Protein AF-A0A0X8CLU4-F1 (afdb_monomer_lite)

Sequence (188 aa):
MESHPMTADPYVLLKMSEEPDCHFVASWLLKAAEAQASWSEVLDKPDSARGLELLYADGIPDVAAAALELLGELEHHRHVVALDLYPDDGGLFCRELALLVQLGFFVRDGEGYQIAIPDQVSPEFVLAAAVELSSAVSDLEYGVDVLEPELKLATLSLREAMALRATLLAPRRTGVVVRLVPRLKDQS

Structure (mmCIF, N/CA/C/O backbone):
data_AF-A0A0X8CLU4-F1
#
_entry.id   AF-A0A0X8CLU4-F1
#
loop_
_atom_site.group_PDB
_atom_site.id
_atom_site.type_symbol
_atom_site.label_atom_id
_atom_site.label_alt_id
_atom_site.label_comp_id
_atom_site.label_asym_id
_atom_site.label_entity_id
_atom_site.label_seq_id
_atom_site.pdbx_PDB_ins_code
_atom_site.Cartn_x
_atom_site.Cartn_y
_atom_site.Cartn_z
_atom_site.occupancy
_atom_site.B_iso_or_equiv
_atom_site.auth_seq_id
_atom_site.auth_comp_id
_atom_site.auth_asym_id
_atom_site.auth_atom_id
_atom_site.pdbx_PDB_model_num
ATOM 1 N N . MET A 1 1 ? -8.709 -32.174 -16.907 1.00 35.41 1 MET A N 1
ATOM 2 C CA . MET A 1 1 ? -9.030 -30.836 -16.375 1.00 35.41 1 MET A CA 1
ATOM 3 C C . MET A 1 1 ? -9.018 -30.988 -14.868 1.00 35.41 1 MET A C 1
ATOM 5 O O . MET A 1 1 ? -10.049 -31.222 -14.254 1.00 35.41 1 MET A O 1
ATOM 9 N N . GLU A 1 2 ? -7.813 -31.070 -14.314 1.00 30.75 2 GLU A N 1
ATOM 10 C CA . GLU A 1 2 ? -7.625 -31.175 -12.873 1.00 30.75 2 GLU A CA 1
ATOM 11 C C . GLU A 1 2 ? -7.746 -29.759 -12.329 1.00 30.75 2 GLU A C 1
ATOM 13 O O . GLU A 1 2 ? -7.006 -28.860 -12.725 1.00 30.75 2 GLU A O 1
ATOM 18 N N . SER A 1 3 ? -8.774 -29.549 -11.512 1.00 37.56 3 SER A N 1
ATOM 19 C CA . SER A 1 3 ? -8.948 -28.338 -10.730 1.00 37.56 3 SER A CA 1
ATOM 20 C C . SER A 1 3 ? -7.686 -28.137 -9.902 1.00 37.56 3 SER A C 1
ATOM 22 O O . SER A 1 3 ? -7.419 -28.936 -8.999 1.00 37.56 3 SER A O 1
ATOM 24 N N . HIS A 1 4 ? -6.927 -27.086 -10.213 1.00 35.16 4 HIS A N 1
ATOM 25 C CA . HIS A 1 4 ? -5.999 -26.515 -9.248 1.00 35.16 4 HIS A CA 1
ATOM 26 C C . HIS A 1 4 ? -6.763 -26.352 -7.926 1.00 35.16 4 HIS A C 1
ATOM 28 O O . HIS A 1 4 ? -7.930 -25.936 -7.959 1.00 35.16 4 HIS A O 1
ATOM 34 N N . PRO A 1 5 ? -6.187 -26.742 -6.777 1.00 40.06 5 PRO A N 1
ATOM 35 C CA . PRO A 1 5 ? -6.810 -26.426 -5.505 1.00 40.06 5 PRO A CA 1
ATOM 36 C C . PRO A 1 5 ? -7.035 -24.915 -5.497 1.00 40.06 5 PRO A C 1
ATOM 38 O O . PRO A 1 5 ? -6.091 -24.171 -5.734 1.00 40.06 5 PRO A O 1
ATOM 41 N N . MET A 1 6 ? -8.283 -24.479 -5.290 1.00 42.62 6 MET A N 1
ATOM 42 C CA . MET A 1 6 ? -8.576 -23.093 -4.929 1.00 42.62 6 MET A CA 1
ATOM 43 C C . MET A 1 6 ? -7.780 -22.819 -3.656 1.00 42.62 6 MET A C 1
ATOM 45 O O . MET A 1 6 ? -8.209 -23.169 -2.553 1.00 42.62 6 MET A O 1
ATOM 49 N N . THR A 1 7 ? -6.571 -22.295 -3.810 1.00 52.25 7 THR A N 1
ATOM 50 C CA . THR A 1 7 ? -5.887 -21.556 -2.766 1.00 52.25 7 THR A CA 1
ATOM 51 C C . THR A 1 7 ? -6.901 -20.516 -2.322 1.00 52.25 7 THR A C 1
ATOM 53 O O . THR A 1 7 ? -7.421 -19.783 -3.153 1.00 52.25 7 THR A O 1
ATOM 56 N N . ALA A 1 8 ? -7.306 -20.558 -1.053 1.00 65.56 8 ALA A N 1
ATOM 57 C CA . ALA A 1 8 ? -8.256 -19.585 -0.536 1.00 65.56 8 ALA A CA 1
ATOM 58 C C . ALA A 1 8 ? -7.702 -18.187 -0.831 1.00 65.56 8 ALA A C 1
ATOM 60 O O . ALA A 1 8 ? -6.548 -17.937 -0.477 1.00 65.56 8 ALA A O 1
ATOM 61 N N . ASP A 1 9 ? -8.500 -17.340 -1.483 1.00 79.62 9 ASP A N 1
ATOM 62 C CA . ASP A 1 9 ? -8.061 -16.016 -1.926 1.00 79.62 9 ASP A CA 1
ATOM 63 C C . ASP A 1 9 ? -7.404 -15.277 -0.747 1.00 79.62 9 ASP A C 1
ATOM 65 O O . ASP A 1 9 ? -7.941 -15.325 0.372 1.00 79.62 9 ASP A O 1
ATOM 69 N N . PRO A 1 10 ? -6.203 -14.702 -0.925 1.00 92.88 10 PRO A N 1
ATOM 70 C CA . PRO A 1 10 ? -5.461 -14.104 0.170 1.00 92.88 10 PRO A CA 1
ATOM 71 C C . PRO A 1 10 ? -6.062 -12.750 0.551 1.00 92.88 10 PRO A C 1
ATOM 73 O O . PRO A 1 10 ? -6.310 -11.895 -0.294 1.00 92.88 10 PRO A O 1
ATOM 76 N N . TYR A 1 11 ? -6.260 -12.541 1.852 1.00 96.12 11 TYR A N 1
ATOM 77 C CA . TYR A 1 11 ? -6.782 -11.298 2.415 1.00 96.12 11 TYR A CA 1
ATOM 78 C C . TYR A 1 11 ? -5.709 -10.566 3.210 1.00 96.12 11 TYR A C 1
ATOM 80 O O . TYR A 1 11 ? -4.847 -11.183 3.836 1.00 96.12 11 TYR A O 1
ATOM 88 N N . VAL A 1 12 ? -5.828 -9.245 3.290 1.00 97.00 12 VAL A N 1
ATOM 89 C CA . VAL A 1 12 ? -5.076 -8.415 4.238 1.00 97.00 12 VAL A CA 1
ATOM 90 C C . VAL A 1 12 ? -6.017 -7.749 5.229 1.00 97.00 12 VAL A C 1
ATOM 92 O O . VAL A 1 12 ? -7.147 -7.391 4.903 1.00 97.00 12 VAL A O 1
ATOM 95 N N . LEU A 1 13 ? -5.546 -7.553 6.457 1.00 97.75 13 LEU A N 1
ATOM 96 C CA . LEU A 1 13 ? -6.262 -6.790 7.473 1.00 97.75 13 LEU A CA 1
ATOM 97 C C . LEU A 1 13 ? -5.596 -5.425 7.642 1.00 97.75 13 LEU A C 1
ATOM 99 O O . LEU A 1 13 ? -4.467 -5.353 8.125 1.00 97.75 13 LEU A O 1
ATOM 103 N N . LEU A 1 14 ? -6.303 -4.350 7.302 1.00 97.88 14 LEU A N 1
ATOM 104 C CA . LEU A 1 14 ? -5.841 -2.977 7.500 1.00 97.88 14 LEU A CA 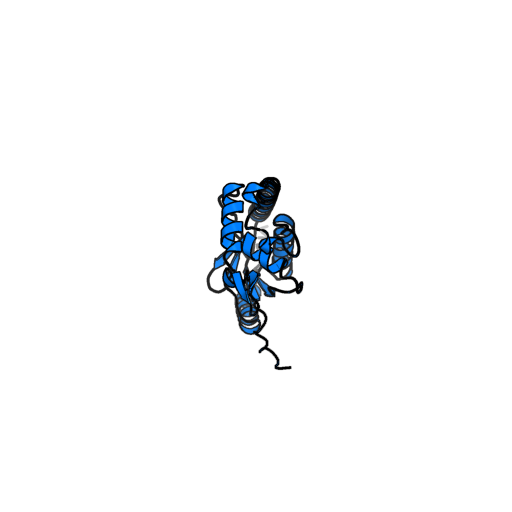1
ATOM 105 C C . LEU A 1 14 ? -6.592 -2.317 8.654 1.00 97.88 14 LEU A C 1
ATOM 107 O O . LEU A 1 14 ? -7.784 -2.558 8.881 1.00 97.88 14 LEU A O 1
ATOM 111 N N . LYS A 1 15 ? -5.887 -1.461 9.390 1.00 96.31 15 LYS A N 1
ATOM 112 C CA . LYS A 1 15 ? -6.396 -0.773 10.573 1.00 96.31 15 LYS A CA 1
ATOM 113 C C . LYS A 1 15 ? -5.987 0.693 10.559 1.00 96.31 15 LYS A C 1
ATOM 115 O O . LYS A 1 15 ? -4.885 1.058 10.157 1.00 96.31 15 LYS A O 1
ATOM 120 N N . MET A 1 16 ? -6.862 1.517 11.111 1.00 94.19 16 MET A N 1
ATOM 121 C CA . MET A 1 16 ? -6.613 2.910 11.444 1.00 94.19 16 MET A CA 1
ATOM 122 C C . MET A 1 16 ? -7.038 3.170 12.896 1.00 94.19 16 MET A C 1
ATOM 124 O O . MET A 1 16 ? -7.850 2.427 13.474 1.00 94.19 16 MET A O 1
ATOM 128 N N . SER A 1 17 ? -6.449 4.211 13.496 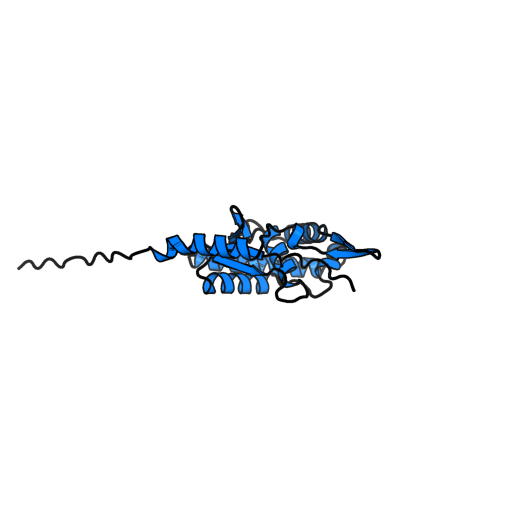1.00 85.81 17 SER A N 1
ATOM 129 C CA . SER A 1 17 ? -6.874 4.740 14.797 1.00 85.81 17 SER A CA 1
ATOM 130 C C . SER A 1 17 ? -8.391 4.960 14.821 1.00 85.81 17 SER A C 1
ATOM 132 O O . SER A 1 17 ? -9.006 5.228 13.794 1.00 85.81 17 SER A O 1
ATOM 134 N N . GLU A 1 18 ? -9.021 4.843 15.988 1.00 78.50 18 GLU A N 1
ATOM 135 C CA . GLU A 1 18 ? -10.466 5.088 16.130 1.00 78.50 18 GLU A CA 1
ATOM 136 C C . GLU A 1 18 ? -10.839 6.548 15.894 1.00 78.50 18 GLU A C 1
ATOM 138 O O . GLU A 1 18 ? -11.917 6.831 15.383 1.00 78.50 18 GLU A O 1
ATOM 143 N N . GLU A 1 19 ? -9.918 7.454 16.203 1.00 79.62 19 GLU A N 1
ATOM 144 C CA . GLU A 1 19 ? -10.089 8.893 16.050 1.00 79.62 19 GLU A CA 1
ATOM 145 C C . GLU A 1 19 ? -8.875 9.439 15.287 1.00 79.62 19 GLU A C 1
ATOM 147 O O . GLU A 1 19 ? -7.966 10.005 15.898 1.00 79.62 19 GLU A O 1
ATOM 152 N N . PRO A 1 20 ? -8.778 9.203 13.964 1.00 81.88 20 PRO A N 1
ATOM 153 C CA . PRO A 1 20 ? -7.767 9.874 13.167 1.00 81.88 20 PRO A CA 1
ATOM 154 C C . PRO A 1 20 ? -8.105 11.367 13.154 1.00 81.88 20 PRO A C 1
ATOM 156 O O . PRO A 1 20 ? -9.218 11.766 12.805 1.00 81.88 20 PRO A O 1
ATOM 159 N N . ASP A 1 21 ? -7.164 12.207 13.573 1.00 90.44 21 ASP A N 1
ATOM 160 C CA . ASP A 1 21 ? -7.360 13.645 13.459 1.00 90.44 21 ASP A CA 1
ATOM 161 C C . ASP A 1 21 ? -7.110 14.119 12.016 1.00 90.44 21 ASP A C 1
ATOM 163 O O . ASP A 1 21 ? -6.490 13.439 11.191 1.00 90.44 21 ASP A O 1
ATOM 167 N N . CYS A 1 22 ? -7.609 15.314 11.697 1.00 94.06 22 CYS A N 1
ATOM 168 C CA . CYS A 1 22 ? -7.473 15.872 10.357 1.00 94.06 22 CYS A CA 1
ATOM 169 C C . CYS A 1 22 ? -6.018 16.164 9.962 1.00 94.06 22 CYS A C 1
ATOM 171 O O . CYS A 1 22 ? -5.722 16.170 8.769 1.00 94.06 22 CYS A O 1
ATOM 173 N N . HIS A 1 23 ? -5.114 16.390 10.923 1.00 95.88 23 HIS A N 1
ATOM 174 C CA . HIS A 1 23 ? -3.699 16.602 10.627 1.00 95.88 23 HIS A CA 1
ATOM 175 C C . HIS A 1 23 ? -3.074 15.298 10.147 1.00 95.88 23 HIS A C 1
ATOM 177 O O . HIS A 1 23 ? -2.389 15.306 9.130 1.00 95.88 23 HIS A O 1
ATOM 183 N N . PHE A 1 24 ? -3.367 14.179 10.812 1.00 95.44 24 PHE A N 1
ATOM 184 C CA . PHE A 1 24 ? -2.896 12.864 10.399 1.00 95.44 24 PHE A CA 1
ATOM 185 C C . PHE A 1 24 ? -3.357 12.531 8.978 1.00 95.44 24 PHE A C 1
ATOM 187 O O . PHE A 1 24 ? -2.524 12.239 8.123 1.00 95.44 24 PHE A O 1
ATOM 194 N N . VAL A 1 25 ? -4.664 12.631 8.703 1.00 95.81 25 VAL A N 1
ATOM 195 C CA . VAL A 1 25 ? -5.224 12.300 7.380 1.00 95.81 25 VAL A CA 1
ATOM 196 C C . VAL A 1 25 ? -4.646 13.209 6.293 1.00 95.81 25 VAL A C 1
ATOM 198 O O . VAL A 1 25 ? -4.225 12.724 5.244 1.00 95.81 25 VAL A O 1
ATOM 201 N N . ALA A 1 26 ? -4.560 14.518 6.549 1.00 97.06 26 ALA A N 1
ATOM 202 C CA . ALA A 1 26 ? -3.986 15.460 5.593 1.00 97.06 26 ALA A CA 1
ATOM 203 C C . ALA A 1 26 ? -2.499 15.183 5.328 1.00 97.06 26 ALA A C 1
ATOM 205 O O . ALA A 1 26 ? -2.075 15.194 4.175 1.00 97.06 26 ALA A O 1
ATOM 206 N N . SER A 1 27 ? -1.704 14.909 6.367 1.00 97.19 27 SER A N 1
ATOM 207 C CA . SER A 1 27 ? -0.286 14.566 6.218 1.00 97.19 27 SER A CA 1
ATOM 208 C C . SER A 1 27 ? -0.084 13.245 5.483 1.00 97.19 27 SER A C 1
ATOM 210 O O . SER A 1 27 ? 0.822 13.140 4.659 1.00 97.19 27 SER A O 1
ATOM 212 N N . TRP A 1 28 ? -0.935 12.255 5.743 1.00 97.62 28 TRP A N 1
ATOM 213 C CA . TRP A 1 28 ? -0.887 10.963 5.071 1.00 97.62 28 TRP A CA 1
ATOM 214 C C . TRP A 1 28 ? -1.199 11.088 3.573 1.00 97.62 28 TRP A C 1
ATOM 216 O O . TRP A 1 28 ? -0.418 10.627 2.742 1.00 97.62 28 TRP A O 1
ATOM 226 N N . LEU A 1 29 ? -2.272 11.802 3.214 1.00 97.88 29 LEU A N 1
ATOM 227 C CA . LEU A 1 29 ? -2.625 12.069 1.813 1.00 97.88 29 LEU A CA 1
ATOM 228 C C . LEU A 1 29 ? -1.578 12.934 1.100 1.00 97.88 29 LEU A C 1
ATOM 230 O O . LEU A 1 29 ? -1.281 12.700 -0.070 1.00 97.88 29 LEU A O 1
ATOM 234 N N . LEU A 1 30 ? -0.980 13.905 1.798 1.00 98.19 30 LEU A N 1
ATOM 235 C CA . LEU A 1 30 ? 0.128 14.689 1.252 1.00 98.19 30 LEU A CA 1
ATOM 236 C C . LEU A 1 30 ? 1.320 13.786 0.913 1.00 98.19 30 LEU A C 1
ATOM 238 O O . LEU A 1 30 ? 1.871 13.893 -0.180 1.00 98.19 30 LEU A O 1
ATOM 242 N N . LYS A 1 31 ? 1.674 12.850 1.804 1.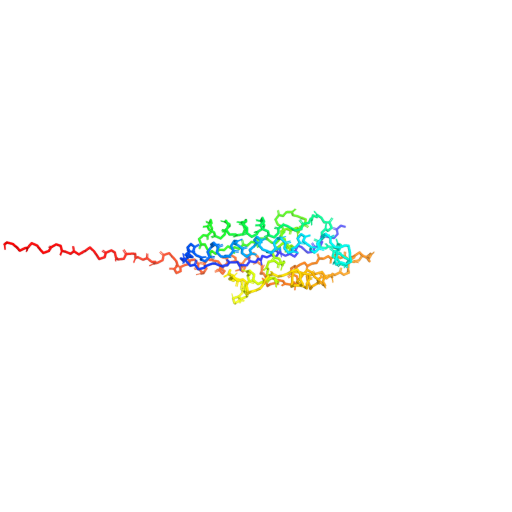00 98.31 31 LYS A N 1
ATOM 243 C CA . LYS A 1 31 ? 2.727 11.865 1.534 1.00 98.31 31 LYS A CA 1
ATOM 244 C C . LYS A 1 31 ? 2.385 10.963 0.353 1.00 98.31 31 LYS A C 1
ATOM 246 O O . LYS A 1 31 ? 3.272 10.682 -0.445 1.00 98.31 31 LYS A O 1
ATOM 251 N N . ALA A 1 32 ? 1.128 10.549 0.199 1.00 98.44 32 ALA A N 1
ATOM 252 C CA . ALA A 1 32 ? 0.701 9.744 -0.946 1.00 98.44 32 ALA A CA 1
ATOM 253 C C . ALA A 1 32 ? 0.851 10.513 -2.270 1.00 98.44 32 ALA A C 1
ATOM 255 O O . ALA A 1 32 ? 1.335 9.965 -3.258 1.00 98.44 32 ALA A O 1
ATOM 256 N N . ALA A 1 33 ? 0.531 11.810 -2.281 1.00 98.38 33 ALA A N 1
ATOM 257 C CA . ALA A 1 33 ? 0.763 12.667 -3.442 1.00 98.38 33 ALA A CA 1
ATOM 258 C C . ALA A 1 33 ? 2.265 12.847 -3.753 1.00 98.38 33 ALA A C 1
ATOM 260 O O . ALA A 1 33 ? 2.661 12.787 -4.917 1.00 98.38 33 ALA A O 1
ATOM 261 N N . GLU A 1 34 ? 3.113 13.019 -2.731 1.00 98.44 34 GLU A N 1
ATOM 262 C CA . GLU A 1 34 ? 4.580 13.047 -2.883 1.00 98.44 34 GLU A CA 1
ATOM 263 C C . GLU A 1 34 ? 5.122 11.718 -3.445 1.00 98.44 34 GLU A C 1
ATOM 265 O O . GLU A 1 34 ? 6.010 11.719 -4.304 1.00 98.44 34 GLU A O 1
ATOM 270 N N . ALA A 1 35 ? 4.554 10.588 -3.006 1.00 98.44 35 ALA A N 1
ATOM 271 C CA . ALA A 1 35 ? 4.868 9.256 -3.519 1.00 98.44 35 ALA A CA 1
ATOM 272 C C . ALA A 1 35 ? 4.527 9.118 -4.995 1.00 98.44 35 ALA A C 1
ATOM 274 O O . ALA A 1 35 ? 5.375 8.690 -5.772 1.00 98.44 35 ALA A O 1
ATOM 275 N N . GLN A 1 36 ? 3.326 9.541 -5.387 1.00 98.25 36 GLN A N 1
ATOM 276 C CA . GLN A 1 36 ? 2.902 9.508 -6.780 1.00 98.25 36 GLN A CA 1
ATOM 277 C C . GLN A 1 36 ? 3.792 10.385 -7.664 1.00 98.25 36 GLN A C 1
ATOM 279 O O . GLN A 1 36 ? 4.176 9.962 -8.749 1.00 98.25 36 GLN A O 1
ATOM 284 N N . ALA A 1 37 ? 4.167 11.583 -7.207 1.00 98.25 37 ALA A N 1
ATOM 285 C CA . ALA A 1 37 ? 5.079 12.446 -7.955 1.00 98.25 37 ALA A CA 1
ATOM 286 C C . ALA A 1 37 ? 6.462 11.794 -8.140 1.00 98.25 37 ALA A C 1
ATOM 288 O O . ALA A 1 37 ? 7.006 11.798 -9.244 1.00 98.25 37 ALA A O 1
ATOM 289 N N . SER A 1 38 ? 6.998 11.189 -7.076 1.00 97.75 38 SER A N 1
ATOM 290 C CA . SER A 1 38 ? 8.269 10.456 -7.119 1.00 97.75 38 SER A CA 1
ATOM 291 C C . SER A 1 38 ? 8.189 9.226 -8.030 1.00 97.75 38 SER A C 1
ATOM 293 O O . SER A 1 38 ? 9.128 8.946 -8.770 1.00 97.75 38 SER A O 1
ATOM 295 N N . TRP A 1 39 ? 7.062 8.510 -8.009 1.00 96.62 39 TRP A N 1
ATOM 296 C CA . TRP A 1 39 ? 6.798 7.366 -8.878 1.00 96.62 39 TRP A CA 1
ATOM 297 C C . TRP A 1 39 ? 6.748 7.768 -10.352 1.00 96.62 39 TRP A C 1
ATOM 299 O O . TRP A 1 39 ? 7.440 7.166 -11.171 1.00 96.62 39 TRP A O 1
ATOM 309 N N . SER A 1 40 ? 6.032 8.843 -10.686 1.00 96.19 40 SER A N 1
ATOM 310 C CA . SER A 1 40 ? 6.025 9.395 -12.044 1.00 96.19 40 SER A CA 1
ATOM 311 C C . SER A 1 40 ? 7.434 9.781 -12.515 1.00 96.19 40 SER A C 1
ATOM 313 O O . SER A 1 40 ? 7.808 9.460 -13.639 1.00 96.19 40 SER A O 1
ATOM 315 N N . GLU A 1 41 ? 8.260 10.389 -11.653 1.00 95.81 41 GLU A N 1
ATOM 316 C CA . GLU A 1 41 ? 9.652 10.718 -12.000 1.00 95.81 41 GLU A CA 1
ATOM 317 C C . GLU A 1 41 ? 10.510 9.468 -12.272 1.00 95.81 41 GLU A C 1
ATOM 319 O O . GLU A 1 41 ? 11.392 9.492 -13.137 1.00 95.81 41 GLU A O 1
ATOM 324 N N . VAL A 1 42 ? 10.280 8.375 -11.537 1.00 94.00 42 VAL A N 1
ATOM 325 C CA . VAL A 1 42 ? 10.951 7.088 -11.782 1.00 94.00 42 VAL A CA 1
ATOM 326 C C . VAL A 1 42 ? 10.560 6.531 -13.150 1.00 94.00 42 VAL A C 1
ATOM 328 O O . VAL A 1 42 ? 11.439 6.098 -13.895 1.00 94.00 42 VAL A O 1
ATOM 331 N N . LEU A 1 43 ? 9.273 6.583 -13.500 1.00 92.00 43 LEU A N 1
ATOM 332 C CA . LEU A 1 43 ? 8.755 6.083 -14.776 1.00 92.00 43 LEU A CA 1
ATOM 333 C C . LEU A 1 43 ? 9.211 6.916 -15.983 1.00 92.00 43 LEU A C 1
ATOM 335 O O . LEU A 1 43 ? 9.449 6.359 -17.054 1.00 92.00 43 LEU A O 1
ATOM 339 N N . ASP A 1 44 ? 9.406 8.224 -15.808 1.00 92.94 44 ASP A N 1
ATOM 340 C CA . ASP A 1 44 ? 9.912 9.120 -16.857 1.00 92.94 44 ASP A CA 1
ATOM 341 C C . ASP A 1 44 ? 11.391 8.858 -17.220 1.00 92.94 44 ASP A C 1
ATOM 343 O O . ASP A 1 44 ? 11.888 9.371 -18.228 1.00 92.94 44 ASP A O 1
ATOM 347 N N . LYS A 1 45 ? 12.116 8.063 -16.419 1.00 90.69 45 LYS A N 1
ATOM 348 C CA . LYS A 1 45 ? 13.533 7.719 -16.623 1.00 90.69 45 LYS A CA 1
ATOM 349 C C . LYS A 1 45 ? 13.665 6.285 -17.161 1.00 90.69 45 LYS A C 1
ATOM 351 O O . LYS A 1 45 ? 13.565 5.336 -16.383 1.00 90.69 45 LYS A O 1
ATOM 356 N N . PRO A 1 46 ? 13.998 6.090 -18.454 1.00 78.94 46 PRO A N 1
ATOM 357 C CA . PRO A 1 46 ? 14.052 4.759 -19.071 1.00 78.94 46 PRO A CA 1
ATOM 358 C C . PRO A 1 46 ? 14.999 3.771 -18.379 1.00 78.94 46 PRO A C 1
ATOM 360 O O . PRO A 1 46 ? 14.695 2.585 -18.293 1.00 78.94 46 PRO A O 1
ATOM 363 N N . ASP A 1 47 ? 16.136 4.251 -17.865 1.00 84.50 47 ASP A N 1
ATOM 364 C CA . ASP A 1 47 ? 17.109 3.399 -17.170 1.00 84.50 47 ASP A CA 1
ATOM 365 C C . ASP A 1 47 ? 16.604 2.928 -15.798 1.00 84.50 47 ASP A C 1
ATOM 367 O O . ASP A 1 47 ? 16.958 1.834 -15.364 1.00 84.50 47 ASP A O 1
ATOM 371 N N . SER A 1 48 ? 15.764 3.729 -15.133 1.00 78.06 48 SER A N 1
ATOM 372 C CA . SER A 1 48 ? 15.165 3.397 -13.835 1.00 78.06 48 SER A CA 1
ATOM 373 C C . SER A 1 48 ? 13.962 2.465 -13.971 1.00 78.06 48 SER A C 1
ATOM 375 O O . SER A 1 48 ? 13.727 1.643 -13.094 1.00 78.06 48 SER A O 1
ATOM 377 N N . ALA A 1 49 ? 13.207 2.578 -15.067 1.00 77.50 49 ALA A N 1
ATOM 378 C CA . ALA A 1 49 ? 12.043 1.734 -15.340 1.00 77.50 49 ALA A CA 1
ATOM 379 C C . ALA A 1 49 ? 12.409 0.307 -15.793 1.00 77.50 49 ALA A C 1
ATOM 381 O O . ALA A 1 49 ? 11.537 -0.561 -15.884 1.00 77.50 49 ALA A O 1
ATOM 382 N N . ARG A 1 50 ? 13.693 0.066 -16.085 1.00 78.50 50 ARG A N 1
ATOM 383 C CA . ARG A 1 50 ? 14.210 -1.237 -16.498 1.00 78.50 50 ARG A CA 1
ATOM 384 C C . ARG A 1 50 ? 14.175 -2.225 -15.334 1.00 78.50 50 ARG A C 1
ATOM 386 O O . ARG A 1 50 ? 14.737 -1.953 -14.277 1.00 78.50 50 ARG A O 1
ATOM 393 N N . GLY A 1 51 ? 13.591 -3.397 -15.551 1.00 79.94 51 GLY A N 1
ATOM 394 C CA . GLY A 1 51 ? 13.400 -4.412 -14.511 1.00 79.94 51 GLY A CA 1
ATOM 395 C C . GLY A 1 51 ? 12.108 -4.245 -13.705 1.00 79.94 51 GLY A C 1
ATOM 396 O O . GLY A 1 51 ? 11.866 -5.034 -12.797 1.00 79.94 51 GLY A O 1
ATOM 397 N N . LEU A 1 52 ? 11.289 -3.237 -14.020 1.00 89.25 52 LEU A N 1
ATOM 398 C CA . LEU A 1 52 ? 9.966 -3.026 -13.425 1.00 89.25 52 LEU A CA 1
ATOM 399 C C . LEU A 1 52 ? 8.832 -3.471 -14.366 1.00 89.25 52 LEU A C 1
ATOM 401 O O . LEU A 1 52 ? 7.666 -3.236 -14.068 1.00 89.25 52 LEU A O 1
ATOM 405 N N . GLU A 1 53 ? 9.147 -4.109 -15.497 1.00 88.06 53 GLU A N 1
ATOM 406 C CA . GLU A 1 53 ? 8.181 -4.447 -16.550 1.00 88.06 53 GLU A CA 1
ATOM 407 C C . GLU A 1 53 ? 7.029 -5.315 -16.029 1.00 88.06 53 GLU A C 1
ATOM 409 O O . GLU A 1 53 ? 5.877 -5.101 -16.400 1.00 88.06 53 GLU A O 1
ATOM 414 N N . LEU A 1 54 ? 7.326 -6.253 -15.125 1.00 86.12 54 LEU A N 1
ATOM 415 C CA . LEU A 1 54 ? 6.310 -7.098 -14.496 1.00 86.12 54 LEU A CA 1
ATOM 416 C C . LEU A 1 54 ? 5.391 -6.311 -13.553 1.00 86.12 54 LEU A C 1
ATOM 418 O O . LEU A 1 54 ? 4.219 -6.649 -13.415 1.00 86.12 54 LEU A O 1
ATOM 422 N N . LEU A 1 55 ? 5.893 -5.240 -12.929 1.00 88.50 55 LEU A N 1
ATOM 423 C CA . LEU A 1 55 ? 5.113 -4.426 -12.000 1.00 88.50 55 LEU A CA 1
ATOM 424 C C . LEU A 1 55 ? 4.003 -3.648 -12.714 1.00 88.50 55 LEU A C 1
ATOM 426 O O . LEU A 1 55 ? 2.936 -3.457 -12.135 1.00 88.50 55 LEU A O 1
ATOM 430 N N . TYR A 1 56 ? 4.219 -3.245 -13.970 1.00 86.50 56 TYR A N 1
ATOM 431 C CA . TYR A 1 56 ? 3.226 -2.515 -14.763 1.00 86.50 56 TYR A CA 1
ATOM 432 C C . TYR A 1 56 ? 2.664 -3.286 -15.967 1.00 86.50 56 TYR A C 1
ATOM 434 O O . TYR A 1 56 ? 2.052 -2.681 -16.848 1.00 86.50 56 TYR A O 1
ATOM 442 N N . ALA A 1 57 ? 2.831 -4.613 -16.007 1.00 84.00 57 ALA A N 1
ATOM 443 C CA . ALA A 1 57 ? 2.396 -5.455 -17.128 1.00 84.00 57 ALA A CA 1
ATOM 444 C C . ALA A 1 57 ? 0.894 -5.321 -17.456 1.00 84.00 57 ALA A C 1
ATOM 446 O O . ALA A 1 57 ? 0.518 -5.340 -18.628 1.00 84.00 57 ALA A O 1
ATOM 447 N N . ASP A 1 58 ? 0.063 -5.114 -16.431 1.00 81.06 58 ASP A N 1
ATOM 448 C CA . ASP A 1 58 ? -1.405 -5.054 -16.535 1.00 81.06 58 ASP A CA 1
ATOM 449 C C . ASP A 1 58 ? -1.967 -3.648 -16.260 1.00 81.06 58 ASP A C 1
ATOM 451 O O . ASP A 1 58 ? -3.177 -3.432 -16.255 1.00 81.06 58 ASP A O 1
ATOM 455 N N . GLY A 1 59 ? -1.083 -2.673 -16.042 1.00 88.38 59 GLY A N 1
ATOM 456 C CA . GLY A 1 59 ? -1.433 -1.315 -15.647 1.00 88.38 59 GLY A CA 1
ATOM 457 C C . GLY A 1 59 ? -0.338 -0.693 -14.793 1.00 88.38 59 GLY A C 1
ATOM 458 O O . GLY A 1 59 ? 0.314 -1.379 -14.014 1.00 88.38 59 GLY A O 1
ATOM 459 N N . ILE A 1 60 ? -0.121 0.611 -14.947 1.00 92.94 60 ILE A N 1
ATOM 460 C CA . ILE A 1 60 ? 0.826 1.349 -14.108 1.00 92.94 60 ILE A CA 1
ATOM 461 C C . ILE A 1 60 ? 0.155 1.596 -12.748 1.00 92.94 60 ILE A C 1
ATOM 463 O O . ILE A 1 60 ? -0.909 2.213 -12.748 1.00 92.94 60 ILE A O 1
ATOM 467 N N . PRO A 1 61 ? 0.766 1.182 -11.619 1.00 94.38 61 PRO A N 1
ATOM 468 C CA . PRO A 1 61 ? 0.250 1.484 -10.285 1.00 94.38 61 PRO A CA 1
ATOM 469 C C . PRO A 1 61 ? 0.018 2.987 -10.079 1.00 94.38 61 PRO A C 1
ATOM 471 O O . PRO A 1 61 ? 0.932 3.786 -10.321 1.00 94.38 61 PRO A O 1
ATOM 474 N N . ASP A 1 62 ? -1.165 3.363 -9.593 1.00 96.56 62 ASP A N 1
ATOM 475 C CA . ASP A 1 62 ? -1.486 4.723 -9.153 1.00 96.56 62 ASP A CA 1
ATOM 476 C C . ASP A 1 62 ? -1.491 4.771 -7.620 1.00 96.56 62 ASP A C 1
ATOM 478 O O . ASP A 1 62 ? -2.469 4.465 -6.937 1.00 96.56 62 ASP A O 1
ATOM 482 N N . VAL A 1 63 ? -0.347 5.166 -7.065 1.00 96.75 63 VAL A N 1
ATOM 483 C CA . VAL A 1 63 ? -0.090 5.196 -5.622 1.00 96.75 63 VAL A CA 1
ATOM 484 C C . VAL A 1 63 ? -1.042 6.156 -4.911 1.00 96.75 63 VAL A C 1
ATOM 486 O O . VAL A 1 63 ? -1.496 5.866 -3.804 1.00 96.75 63 VAL A O 1
ATOM 489 N N . ALA A 1 64 ? -1.356 7.301 -5.524 1.00 97.88 64 ALA A N 1
ATOM 490 C CA . ALA A 1 64 ? -2.244 8.288 -4.913 1.00 97.88 64 ALA A CA 1
ATOM 491 C C . ALA A 1 64 ? -3.710 7.841 -4.958 1.00 97.88 64 ALA A C 1
ATOM 493 O O . ALA A 1 64 ? -4.422 8.014 -3.964 1.00 97.88 64 ALA A O 1
ATOM 494 N N . ALA A 1 65 ? -4.159 7.266 -6.077 1.00 97.38 65 ALA A N 1
ATOM 495 C CA . ALA A 1 65 ? -5.515 6.744 -6.202 1.00 97.38 65 ALA A CA 1
ATOM 496 C C . ALA A 1 65 ? -5.746 5.571 -5.242 1.00 97.38 65 ALA A C 1
ATOM 498 O O . ALA A 1 65 ? -6.697 5.618 -4.459 1.00 97.38 65 ALA A O 1
ATOM 499 N N . ALA A 1 66 ? -4.834 4.596 -5.212 1.00 97.25 66 ALA A N 1
ATOM 500 C CA . ALA A 1 66 ? -4.914 3.456 -4.303 1.00 97.25 66 ALA A CA 1
ATOM 501 C C . ALA A 1 66 ? -4.896 3.892 -2.830 1.00 97.25 66 ALA A C 1
ATOM 503 O O . ALA A 1 66 ? -5.673 3.398 -2.013 1.00 97.25 66 ALA A O 1
ATOM 504 N N . ALA A 1 67 ? -4.055 4.869 -2.473 1.00 98.00 67 ALA A N 1
ATOM 505 C CA . ALA A 1 67 ? -4.044 5.434 -1.127 1.00 98.00 67 ALA A CA 1
ATOM 506 C C . ALA A 1 67 ? -5.407 6.047 -0.753 1.00 98.00 67 ALA A C 1
ATOM 508 O O . ALA A 1 67 ? -5.918 5.811 0.345 1.00 98.00 67 ALA A O 1
ATOM 509 N N . LEU A 1 68 ? -6.013 6.818 -1.660 1.00 97.88 68 LEU A N 1
ATOM 510 C CA . LEU A 1 68 ? -7.320 7.431 -1.431 1.00 97.88 68 LEU A CA 1
ATOM 511 C C . LEU A 1 68 ? -8.433 6.383 -1.289 1.00 97.88 68 LEU A C 1
ATOM 513 O O . LEU A 1 68 ? -9.274 6.508 -0.398 1.00 97.88 68 LEU A O 1
ATOM 517 N N . GLU A 1 69 ? -8.424 5.351 -2.132 1.00 97.25 69 GLU A N 1
ATOM 518 C CA . GLU A 1 69 ? -9.377 4.241 -2.077 1.00 97.25 69 GLU A CA 1
ATOM 519 C C . GLU A 1 69 ? -9.277 3.484 -0.747 1.00 97.25 69 GLU A C 1
ATOM 521 O O . GLU A 1 69 ? -10.272 3.347 -0.037 1.00 97.25 69 GLU A O 1
ATOM 526 N N . LEU A 1 70 ? -8.065 3.095 -0.340 1.00 97.75 70 LEU A N 1
ATOM 527 C CA . LEU A 1 70 ? -7.826 2.382 0.919 1.00 97.75 70 LEU A CA 1
ATOM 528 C C . LEU A 1 70 ? -8.224 3.205 2.151 1.00 97.75 70 LEU A C 1
ATOM 530 O O . LEU A 1 70 ? -8.732 2.652 3.132 1.00 97.75 70 LEU A O 1
ATOM 534 N N . LEU A 1 71 ? -8.015 4.525 2.117 1.00 96.88 71 LEU A N 1
ATOM 535 C CA . LEU A 1 71 ? -8.504 5.417 3.166 1.00 96.88 71 LEU A CA 1
ATOM 536 C C . LEU A 1 71 ? -10.039 5.420 3.212 1.00 96.88 71 LEU A C 1
ATOM 538 O O . LEU A 1 71 ? -10.609 5.275 4.293 1.00 96.88 71 LEU A O 1
ATOM 542 N N . GLY A 1 72 ? -10.700 5.533 2.058 1.00 96.06 72 GLY A N 1
ATOM 543 C CA . GLY A 1 72 ? -12.160 5.473 1.955 1.00 96.06 72 GLY A CA 1
ATOM 544 C C . GLY A 1 72 ? -12.734 4.156 2.485 1.00 96.06 72 GLY A C 1
ATOM 545 O O . GLY A 1 72 ? -13.697 4.167 3.255 1.00 96.06 72 GLY A O 1
ATOM 546 N N . GLU A 1 73 ? -12.097 3.031 2.163 1.00 96.38 73 GLU A N 1
ATOM 547 C CA . GLU A 1 73 ? -12.450 1.706 2.684 1.00 96.38 73 GLU A CA 1
ATOM 548 C C . GLU A 1 73 ? -12.308 1.636 4.210 1.00 96.38 73 GLU A C 1
ATOM 550 O O . GLU A 1 73 ? -13.209 1.175 4.923 1.00 96.38 73 GLU A O 1
ATOM 555 N N . LEU A 1 74 ? -11.206 2.157 4.755 1.00 95.56 74 LEU A N 1
ATOM 556 C CA . LEU A 1 74 ? -11.012 2.245 6.201 1.00 95.56 74 LEU A CA 1
ATOM 557 C C . LEU A 1 74 ? -12.096 3.106 6.863 1.00 95.56 74 LEU A C 1
ATOM 559 O O . LEU A 1 74 ? -12.673 2.675 7.864 1.00 95.56 74 LEU A O 1
ATOM 563 N N . GLU A 1 75 ? -12.413 4.281 6.323 1.00 93.12 75 GLU A N 1
ATOM 564 C CA . GLU A 1 75 ? -13.480 5.152 6.834 1.00 93.12 75 GLU A CA 1
ATOM 565 C C . GLU A 1 75 ? -14.849 4.454 6.795 1.00 93.12 75 GLU A C 1
ATOM 567 O O . GLU A 1 75 ? -15.569 4.420 7.801 1.00 93.12 75 GLU A O 1
ATOM 572 N N . HIS A 1 76 ? -15.181 3.805 5.677 1.00 94.06 76 HIS A N 1
ATOM 573 C CA . HIS A 1 76 ? -16.448 3.098 5.497 1.00 94.06 76 HIS A CA 1
ATOM 574 C C . HIS A 1 76 ? -16.606 1.919 6.471 1.00 94.06 76 HIS A C 1
ATOM 576 O O . HIS A 1 76 ? -17.690 1.667 7.013 1.00 94.06 76 HIS A O 1
ATOM 582 N N . HIS A 1 77 ? -15.509 1.219 6.771 1.00 93.62 77 HIS A N 1
ATOM 583 C CA . HIS A 1 77 ? -15.514 -0.003 7.572 1.00 93.62 77 HIS A CA 1
ATOM 584 C C . HIS A 1 77 ? -15.182 0.194 9.056 1.00 93.62 77 HIS A C 1
ATOM 586 O O . HIS A 1 77 ? -14.854 -0.779 9.745 1.00 93.62 77 HIS A O 1
ATOM 592 N N . ARG A 1 78 ? -15.374 1.409 9.594 1.00 91.62 78 ARG A N 1
ATOM 593 C CA . ARG A 1 78 ? -15.096 1.769 11.003 1.00 91.62 78 ARG A CA 1
ATOM 594 C C . ARG A 1 78 ? -13.631 1.556 11.385 1.00 91.62 78 ARG A C 1
ATOM 596 O O . ARG A 1 78 ? -13.333 1.035 12.463 1.00 91.62 78 ARG A O 1
ATOM 603 N N . HIS A 1 79 ? -12.739 1.942 10.484 1.00 94.31 79 HIS A N 1
ATOM 604 C CA . HIS A 1 79 ? -11.286 1.982 10.631 1.00 94.31 79 HIS A CA 1
ATOM 605 C C . HIS A 1 79 ? -10.625 0.603 10.798 1.00 94.31 79 HIS A C 1
ATOM 607 O O . HIS A 1 79 ? -9.500 0.522 11.284 1.00 94.31 79 HIS A O 1
ATOM 613 N N . VAL A 1 80 ? -11.318 -0.489 10.452 1.00 95.75 80 VAL A N 1
ATOM 614 C CA . VAL A 1 80 ? -10.749 -1.843 10.326 1.00 95.75 80 VAL A CA 1
ATOM 615 C C . VAL A 1 80 ? -11.409 -2.531 9.137 1.00 95.75 80 VAL A C 1
ATOM 617 O O . VAL A 1 80 ? -12.620 -2.784 9.155 1.00 95.75 80 VAL A O 1
ATOM 620 N N . VAL A 1 81 ? -10.617 -2.895 8.135 1.00 96.62 81 VAL A N 1
ATOM 621 C CA . VAL A 1 81 ? -11.092 -3.539 6.906 1.00 96.62 81 VAL A CA 1
ATOM 622 C C . VAL A 1 81 ? -10.276 -4.794 6.611 1.00 96.62 81 VAL A C 1
ATOM 624 O O . VAL A 1 81 ? -9.082 -4.849 6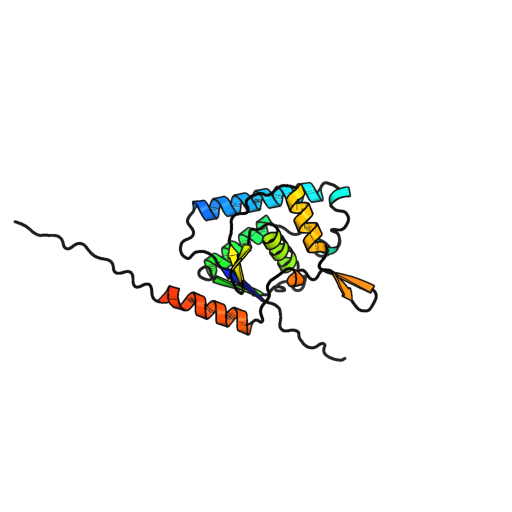.892 1.00 96.62 81 VAL A O 1
ATOM 627 N N . ALA A 1 82 ? -10.955 -5.823 6.111 1.00 97.00 82 ALA A N 1
ATOM 628 C CA . ALA A 1 82 ? -10.335 -7.026 5.578 1.00 97.00 82 ALA A CA 1
ATOM 629 C C . ALA A 1 82 ? -10.553 -6.993 4.065 1.00 97.00 82 ALA A C 1
ATOM 631 O O . ALA A 1 82 ? -11.708 -7.004 3.640 1.00 97.00 82 ALA A O 1
ATOM 632 N N . LEU A 1 83 ? -9.474 -6.889 3.298 1.00 95.88 83 LEU A N 1
ATOM 633 C CA . LEU A 1 83 ? -9.506 -6.670 1.854 1.00 95.88 83 LEU A CA 1
ATOM 634 C C . LEU A 1 83 ? -9.042 -7.928 1.141 1.00 95.88 83 LEU A C 1
ATOM 636 O O . LEU A 1 83 ? -8.052 -8.529 1.560 1.00 95.88 83 LEU A O 1
ATOM 640 N N . ASP A 1 84 ? -9.768 -8.294 0.094 1.00 94.62 84 ASP A N 1
ATOM 641 C CA . ASP A 1 84 ? -9.307 -9.267 -0.890 1.00 94.62 84 ASP A CA 1
ATOM 642 C C . ASP A 1 84 ? -8.129 -8.656 -1.656 1.00 94.62 84 ASP A C 1
ATOM 644 O O . ASP A 1 84 ? -8.167 -7.467 -1.974 1.00 94.62 84 ASP A O 1
ATOM 648 N N . LEU A 1 85 ? -7.072 -9.426 -1.907 1.00 93.06 85 LEU A N 1
ATOM 649 C CA . LEU A 1 85 ? -5.930 -8.950 -2.684 1.00 93.06 85 LEU A CA 1
ATOM 650 C C . LEU A 1 85 ? -6.165 -8.980 -4.192 1.00 93.06 85 LEU A C 1
ATOM 652 O O . LEU A 1 85 ? -5.477 -8.250 -4.901 1.00 93.06 85 LEU A O 1
ATOM 656 N N . TYR A 1 86 ? -7.134 -9.757 -4.675 1.00 91.75 86 TYR A N 1
ATOM 657 C CA . TYR A 1 86 ? -7.414 -9.899 -6.104 1.00 91.75 86 TYR A CA 1
ATOM 658 C C . TYR A 1 86 ? -8.866 -9.547 -6.468 1.00 91.75 86 TYR A C 1
ATOM 660 O O . TYR A 1 86 ? -9.531 -10.319 -7.156 1.00 91.75 86 TYR A O 1
ATOM 668 N N . PRO A 1 87 ? -9.393 -8.377 -6.047 1.00 85.75 87 PRO A N 1
ATOM 669 C CA . PRO A 1 87 ? -10.770 -7.989 -6.351 1.00 85.75 87 PRO A CA 1
ATOM 670 C C . PRO A 1 87 ? -10.979 -7.626 -7.830 1.00 85.75 87 PRO A C 1
ATOM 672 O O . PRO A 1 87 ? -12.116 -7.541 -8.291 1.00 85.75 87 PRO A O 1
ATOM 675 N N . ASP A 1 88 ? -9.891 -7.364 -8.554 1.00 83.25 88 ASP A N 1
ATOM 676 C CA . ASP A 1 88 ? -9.847 -6.903 -9.939 1.00 83.25 88 ASP A CA 1
ATOM 677 C C . ASP A 1 88 ? -9.450 -8.004 -10.937 1.00 83.25 88 ASP A C 1
ATOM 679 O O . ASP A 1 88 ? -9.286 -7.705 -12.119 1.00 83.25 88 ASP A O 1
ATOM 683 N N . ASP A 1 89 ? -9.266 -9.251 -10.477 1.00 75.75 89 ASP A N 1
ATOM 684 C CA . ASP A 1 89 ? -8.728 -10.420 -11.201 1.00 75.75 89 ASP A CA 1
ATOM 685 C C . ASP A 1 89 ? -7.325 -10.226 -11.840 1.00 75.75 89 ASP A C 1
ATOM 687 O O . ASP A 1 89 ? -6.656 -11.204 -12.173 1.00 75.75 89 ASP A O 1
ATOM 691 N N . GLY A 1 90 ? -6.859 -8.983 -12.015 1.00 76.31 90 GLY A N 1
ATOM 692 C CA . GLY A 1 90 ? -5.587 -8.600 -12.637 1.00 76.31 90 GLY A CA 1
ATOM 693 C C . GLY A 1 90 ? -4.461 -8.293 -11.646 1.00 76.31 90 GLY A C 1
ATOM 694 O O . GLY A 1 90 ? -3.306 -8.164 -12.052 1.00 76.31 90 GLY A O 1
ATOM 695 N N . GLY A 1 91 ? -4.768 -8.183 -10.350 1.00 87.56 91 GLY A N 1
ATOM 696 C CA . GLY A 1 91 ? -3.776 -7.989 -9.294 1.00 87.56 91 GLY A CA 1
ATOM 697 C C . GLY A 1 91 ? -3.123 -6.608 -9.287 1.00 87.56 91 GLY A C 1
ATOM 698 O O . GLY A 1 91 ? -2.114 -6.429 -8.601 1.00 87.56 91 GLY A O 1
ATOM 699 N N . LEU A 1 92 ? -3.674 -5.625 -10.012 1.00 92.25 92 LEU A N 1
ATOM 700 C CA . LEU A 1 92 ? -3.183 -4.246 -9.975 1.00 92.25 92 LEU A CA 1
ATOM 701 C C . LEU A 1 92 ? -3.362 -3.682 -8.565 1.00 92.25 92 LEU A C 1
ATOM 703 O O . LEU A 1 92 ? -2.404 -3.158 -7.996 1.00 92.25 92 LEU A O 1
ATOM 707 N N . PHE A 1 93 ? -4.529 -3.920 -7.960 1.00 93.50 93 PHE A N 1
ATOM 708 C CA . PHE A 1 93 ? -4.785 -3.564 -6.564 1.00 93.50 93 PHE A CA 1
ATOM 709 C C . PHE A 1 93 ? -3.745 -4.177 -5.606 1.00 93.50 93 PHE A C 1
ATOM 711 O O . PHE A 1 93 ? -3.204 -3.492 -4.734 1.00 93.50 93 PHE A O 1
ATOM 718 N N . CYS A 1 94 ? -3.407 -5.460 -5.790 1.00 94.69 94 CYS A N 1
ATOM 719 C CA . CYS A 1 94 ? -2.395 -6.139 -4.977 1.00 94.69 94 CYS A CA 1
ATOM 720 C C . CYS A 1 94 ? -1.024 -5.453 -5.086 1.00 94.69 94 CYS A C 1
ATOM 722 O O . CYS A 1 94 ? -0.355 -5.225 -4.075 1.00 94.69 94 CYS A O 1
ATOM 724 N N . ARG A 1 95 ? -0.613 -5.086 -6.309 1.00 95.19 95 ARG A N 1
ATOM 725 C CA . ARG A 1 95 ? 0.657 -4.391 -6.583 1.00 95.19 95 ARG A CA 1
ATOM 726 C C . ARG A 1 95 ? 0.687 -3.006 -5.945 1.00 95.19 95 ARG A C 1
ATOM 728 O O . ARG A 1 95 ? 1.684 -2.650 -5.320 1.00 95.19 95 ARG A O 1
ATOM 735 N N . GLU A 1 96 ? -0.396 -2.245 -6.068 1.00 96.75 96 GLU A N 1
ATOM 736 C CA . GLU A 1 96 ? -0.530 -0.909 -5.482 1.00 96.75 96 GLU A CA 1
ATOM 737 C C . GLU A 1 96 ? -0.465 -0.950 -3.954 1.00 96.75 96 GLU A C 1
ATOM 739 O O . GLU A 1 96 ? 0.303 -0.203 -3.340 1.00 96.75 96 GLU A O 1
ATOM 744 N N . LEU A 1 97 ? -1.201 -1.874 -3.331 1.00 97.38 97 LEU A N 1
ATOM 745 C CA . LEU A 1 97 ? -1.140 -2.078 -1.890 1.00 97.38 97 LEU A CA 1
ATOM 746 C C . LEU A 1 97 ? 0.261 -2.513 -1.443 1.00 97.38 97 LEU A C 1
ATOM 748 O O . LEU A 1 97 ? 0.787 -1.970 -0.469 1.00 97.38 97 LEU A O 1
ATOM 752 N N . ALA A 1 98 ? 0.873 -3.481 -2.130 1.00 97.06 98 ALA A N 1
ATOM 753 C CA . ALA A 1 98 ? 2.217 -3.943 -1.804 1.00 97.06 98 ALA A CA 1
ATOM 754 C C . ALA A 1 98 ? 3.239 -2.808 -1.907 1.00 97.06 98 ALA A C 1
ATOM 756 O O . ALA A 1 98 ? 4.081 -2.661 -1.021 1.00 97.06 98 ALA A O 1
ATOM 757 N N . LEU A 1 99 ? 3.122 -1.947 -2.919 1.00 97.06 99 LEU A N 1
ATOM 758 C CA . LEU A 1 99 ? 3.969 -0.769 -3.055 1.00 97.06 99 LEU A CA 1
ATOM 759 C C . LEU A 1 99 ? 3.747 0.218 -1.898 1.00 97.06 99 LEU A C 1
ATOM 761 O O . LEU A 1 99 ? 4.716 0.659 -1.286 1.00 97.06 99 LEU A O 1
ATOM 765 N N . LEU A 1 100 ? 2.497 0.507 -1.520 1.00 98.31 100 LEU A N 1
ATOM 766 C CA . LEU A 1 100 ? 2.180 1.356 -0.362 1.00 98.31 100 LEU A CA 1
ATOM 767 C C . LEU A 1 100 ? 2.734 0.790 0.957 1.00 98.31 100 LEU A C 1
ATOM 769 O O . LEU A 1 100 ? 3.237 1.549 1.790 1.00 98.31 100 LEU A O 1
ATOM 773 N N . VAL A 1 101 ? 2.688 -0.532 1.145 1.00 97.81 101 VAL A N 1
ATOM 774 C CA . VAL A 1 101 ? 3.299 -1.218 2.297 1.00 97.81 101 VAL A CA 1
ATOM 775 C C . VAL A 1 101 ? 4.817 -1.037 2.292 1.00 97.81 101 VAL A C 1
ATOM 777 O O . VAL A 1 101 ? 5.374 -0.627 3.309 1.00 97.81 101 VAL A O 1
ATOM 780 N N . GLN A 1 102 ? 5.490 -1.272 1.160 1.00 97.06 102 GLN A N 1
ATOM 781 C CA . GLN A 1 102 ? 6.947 -1.107 1.059 1.00 97.06 102 GLN A CA 1
ATOM 782 C C . GLN A 1 102 ? 7.395 0.344 1.257 1.00 97.06 102 GLN A C 1
ATOM 784 O O . GLN A 1 102 ? 8.460 0.603 1.816 1.00 97.06 102 GLN A O 1
ATOM 789 N N . LEU A 1 103 ? 6.559 1.297 0.848 1.00 97.69 103 LEU A N 1
ATOM 790 C CA . LEU A 1 103 ? 6.785 2.720 1.070 1.00 97.69 103 LEU A CA 1
ATOM 791 C C . LEU A 1 103 ? 6.514 3.161 2.515 1.00 97.69 103 LEU A C 1
ATOM 793 O O . LEU A 1 103 ? 6.849 4.288 2.868 1.00 97.69 103 LEU A O 1
ATOM 797 N N . GLY A 1 104 ? 5.935 2.300 3.357 1.00 97.56 104 GLY A N 1
ATOM 798 C CA . GLY A 1 104 ? 5.691 2.579 4.772 1.00 97.56 104 GLY A CA 1
ATOM 799 C C . GLY A 1 104 ? 4.368 3.285 5.075 1.00 97.56 104 GLY A C 1
ATOM 800 O O . GLY A 1 104 ? 4.174 3.736 6.202 1.00 97.56 104 GLY A O 1
ATOM 801 N N . PHE A 1 105 ? 3.435 3.356 4.120 1.00 98.19 105 PHE A N 1
ATOM 802 C CA . PHE A 1 105 ? 2.075 3.858 4.381 1.00 98.19 105 PHE A CA 1
ATOM 803 C C . PHE A 1 105 ? 1.265 2.910 5.269 1.00 98.19 105 PHE A C 1
ATOM 805 O O . PHE A 1 105 ? 0.312 3.332 5.927 1.00 98.19 105 PHE A O 1
ATOM 812 N N . PHE A 1 106 ? 1.662 1.638 5.298 1.00 97.88 106 PHE A N 1
ATOM 813 C CA . PHE A 1 106 ? 1.074 0.583 6.106 1.00 97.88 106 PHE A CA 1
ATOM 814 C C . PHE A 1 106 ? 2.187 -0.206 6.793 1.00 97.88 106 PHE A C 1
ATOM 816 O O . PHE A 1 106 ? 2.968 -0.901 6.148 1.00 97.88 106 PHE A O 1
ATOM 823 N N . VAL A 1 107 ? 2.255 -0.111 8.119 1.00 96.62 107 VAL A N 1
ATOM 824 C CA . VAL A 1 107 ? 3.276 -0.777 8.937 1.00 96.62 107 VAL A CA 1
ATOM 825 C C . VAL A 1 107 ? 2.666 -1.995 9.615 1.00 96.62 107 VAL A C 1
ATOM 827 O O . VAL A 1 107 ? 1.522 -1.960 10.067 1.00 96.62 107 VAL A O 1
ATOM 830 N N . ARG A 1 108 ? 3.424 -3.092 9.680 1.00 95.69 108 ARG A N 1
ATOM 831 C CA . ARG A 1 108 ? 2.957 -4.342 10.285 1.00 95.69 108 ARG A CA 1
ATOM 832 C C . ARG A 1 108 ? 2.603 -4.144 11.764 1.00 95.69 108 ARG A C 1
ATOM 834 O O . ARG A 1 108 ? 3.435 -3.700 12.550 1.00 95.69 108 ARG A O 1
ATOM 841 N N . ASP A 1 109 ? 1.389 -4.545 12.130 1.00 93.31 109 ASP A N 1
ATOM 842 C CA . ASP A 1 109 ? 0.843 -4.532 13.489 1.00 93.31 109 ASP A CA 1
ATOM 843 C C . ASP A 1 109 ? 0.129 -5.868 13.782 1.00 93.31 109 ASP A C 1
ATOM 845 O O . ASP A 1 109 ? -1.054 -6.082 13.468 1.00 93.31 109 ASP A O 1
ATOM 849 N N . GLY A 1 110 ? 0.888 -6.799 14.367 1.00 91.56 110 GLY A N 1
ATOM 850 C CA . GLY A 1 110 ? 0.463 -8.180 14.595 1.00 91.56 110 GLY A CA 1
ATOM 851 C C . GLY A 1 110 ? 0.199 -8.927 13.283 1.00 91.56 110 GLY A C 1
ATOM 852 O O . GLY A 1 110 ? 1.089 -9.052 12.439 1.00 91.56 110 GLY A O 1
ATOM 853 N N . GLU A 1 111 ? -1.036 -9.409 13.136 1.00 92.38 111 GLU A N 1
ATOM 854 C CA . GLU A 1 111 ? -1.534 -10.183 11.984 1.00 92.38 111 GLU A CA 1
ATOM 855 C C . GLU A 1 111 ? -2.032 -9.310 10.815 1.00 92.38 111 GLU A C 1
ATOM 857 O O . GLU A 1 111 ? -2.649 -9.806 9.880 1.00 92.38 111 GLU A O 1
ATOM 862 N N . GLY A 1 112 ? -1.836 -7.994 10.875 1.00 95.31 112 GLY A N 1
ATOM 863 C CA . GLY A 1 112 ? -2.259 -7.085 9.814 1.00 95.31 112 GLY A CA 1
ATOM 864 C C . GLY A 1 112 ? -1.382 -5.849 9.759 1.00 95.31 112 GLY A C 1
ATOM 865 O O . GLY A 1 112 ? -0.240 -5.857 10.221 1.00 95.31 112 GLY A O 1
ATOM 866 N N . TYR A 1 113 ? -1.942 -4.771 9.232 1.00 98.06 113 TYR A N 1
ATOM 867 C CA . TYR A 1 113 ? -1.251 -3.507 9.064 1.00 98.06 113 TYR A CA 1
ATOM 868 C C . TYR A 1 113 ? -2.011 -2.363 9.713 1.00 98.06 113 TYR A C 1
ATOM 870 O O . TYR A 1 113 ? -3.243 -2.340 9.741 1.00 98.06 113 TYR A O 1
ATOM 878 N N . GLN A 1 114 ? -1.256 -1.388 10.196 1.00 97.00 114 GLN A N 1
ATOM 879 C CA . GLN A 1 114 ? -1.759 -0.107 10.645 1.00 97.00 114 GLN A CA 1
ATOM 880 C C . GLN A 1 114 ? -1.290 0.986 9.685 1.00 97.00 114 GLN A C 1
ATOM 882 O O . GLN A 1 114 ? -0.126 1.014 9.286 1.00 97.00 114 GLN A O 1
ATOM 887 N N . ILE A 1 115 ? -2.200 1.894 9.335 1.00 97.44 115 ILE A N 1
ATOM 888 C CA . ILE A 1 115 ? -1.874 3.089 8.556 1.00 97.44 115 ILE A CA 1
ATOM 889 C C . ILE A 1 115 ? -0.831 3.945 9.295 1.00 97.44 115 ILE A C 1
ATOM 891 O O . ILE A 1 115 ? -0.946 4.191 10.500 1.00 97.44 115 ILE A O 1
ATOM 895 N N . ALA A 1 116 ? 0.188 4.398 8.575 1.00 96.94 116 ALA A N 1
ATOM 896 C CA . ALA A 1 116 ? 1.290 5.195 9.098 1.00 96.94 116 ALA A CA 1
ATOM 897 C C . ALA A 1 116 ? 1.709 6.260 8.082 1.00 96.94 116 ALA A C 1
ATOM 899 O O . ALA A 1 116 ? 1.496 6.111 6.881 1.00 96.94 116 ALA A O 1
ATOM 900 N N . ILE A 1 117 ? 2.294 7.351 8.573 1.00 97.25 117 ILE A N 1
ATOM 901 C CA . ILE A 1 117 ? 2.878 8.387 7.720 1.00 97.25 117 ILE A CA 1
ATOM 902 C C . ILE A 1 117 ? 4.333 7.980 7.466 1.00 97.25 117 ILE A C 1
ATOM 904 O O . ILE A 1 117 ? 5.078 7.858 8.441 1.00 97.25 117 ILE A O 1
ATOM 908 N N . PRO A 1 118 ? 4.754 7.772 6.210 1.00 96.56 118 PRO A N 1
ATOM 909 C CA . PRO A 1 118 ? 6.135 7.415 5.925 1.00 96.56 118 PRO A CA 1
ATOM 910 C C . PRO A 1 118 ? 7.079 8.595 6.182 1.00 96.56 118 PRO A C 1
ATOM 912 O O . PRO A 1 118 ? 6.764 9.749 5.870 1.00 96.56 118 PRO A O 1
ATOM 915 N N . ASP A 1 119 ? 8.264 8.295 6.718 1.00 91.94 119 ASP A N 1
ATOM 916 C CA . ASP A 1 119 ? 9.271 9.303 7.078 1.00 91.94 119 ASP A CA 1
ATOM 917 C C . ASP A 1 119 ? 9.837 10.024 5.847 1.00 91.94 119 ASP A C 1
ATOM 919 O O . ASP A 1 119 ? 10.075 11.235 5.865 1.00 91.94 119 ASP A O 1
ATOM 923 N N . GLN A 1 120 ? 10.038 9.284 4.755 1.00 90.31 120 GLN A N 1
ATOM 924 C CA . GLN A 1 120 ? 10.612 9.792 3.516 1.00 90.31 120 GLN A CA 1
ATOM 925 C C . GLN A 1 120 ? 9.919 9.184 2.304 1.00 90.31 120 GLN A C 1
ATOM 927 O O . GLN A 1 120 ? 9.581 8.003 2.291 1.00 90.31 120 GLN A O 1
ATOM 932 N N . VAL A 1 121 ? 9.757 10.002 1.269 1.00 92.94 121 VAL A N 1
ATOM 933 C CA . VAL A 1 121 ? 9.275 9.553 -0.030 1.00 92.94 121 VAL A CA 1
ATOM 934 C C . VAL A 1 121 ? 10.044 10.331 -1.089 1.00 92.94 121 VAL A C 1
ATOM 936 O O . VAL A 1 121 ? 9.800 11.517 -1.295 1.00 92.94 121 VAL A O 1
ATOM 939 N N . SER A 1 122 ? 11.058 9.690 -1.664 1.00 96.31 122 SER A N 1
ATOM 940 C CA . SER A 1 122 ? 11.907 10.254 -2.716 1.00 96.31 122 SER A CA 1
ATOM 941 C C . SER A 1 122 ? 11.931 9.314 -3.922 1.00 96.31 122 SER A C 1
ATOM 943 O O . SER A 1 122 ? 11.630 8.127 -3.758 1.00 96.31 122 SER A O 1
ATOM 945 N N . PRO A 1 123 ? 12.327 9.784 -5.118 1.00 96.50 123 PRO A N 1
ATOM 946 C CA . PRO A 1 123 ? 12.440 8.926 -6.296 1.00 96.50 123 PRO A CA 1
ATOM 947 C C . PRO A 1 123 ? 13.337 7.703 -6.066 1.00 96.50 123 PRO A C 1
ATOM 949 O O . PRO A 1 123 ? 13.003 6.605 -6.499 1.00 96.50 123 PRO A O 1
ATOM 952 N N . GLU A 1 124 ? 14.447 7.854 -5.337 1.00 95.44 124 GLU A N 1
ATOM 953 C CA . GLU A 1 124 ? 15.358 6.745 -5.027 1.00 95.44 124 GLU A CA 1
ATOM 954 C C . GLU A 1 124 ? 14.703 5.714 -4.106 1.00 95.44 124 GLU A C 1
ATOM 956 O O . GLU A 1 124 ? 14.866 4.511 -4.307 1.00 95.44 124 GLU A O 1
ATOM 961 N N . PHE A 1 125 ? 13.953 6.180 -3.105 1.00 96.38 125 PHE A N 1
ATOM 962 C CA . PHE A 1 125 ? 13.252 5.301 -2.176 1.00 96.38 125 PHE A CA 1
ATOM 963 C C . PHE A 1 125 ? 12.088 4.576 -2.858 1.00 96.38 125 PHE A C 1
ATOM 965 O O . PHE A 1 125 ? 11.920 3.374 -2.668 1.00 96.38 125 PHE A O 1
ATOM 972 N N . VAL A 1 126 ? 11.334 5.279 -3.708 1.00 96.75 126 VAL A N 1
ATOM 973 C CA . VAL A 1 126 ? 10.249 4.687 -4.498 1.00 96.75 126 VAL A CA 1
ATOM 974 C C . VAL A 1 126 ? 10.781 3.652 -5.483 1.00 96.75 126 VAL A C 1
ATOM 976 O O . VAL A 1 126 ? 10.228 2.557 -5.566 1.00 96.75 126 VAL A O 1
ATOM 979 N N . LEU A 1 127 ? 11.885 3.944 -6.174 1.00 95.69 127 LEU A N 1
ATOM 980 C CA . LEU A 1 127 ? 12.540 2.973 -7.046 1.00 95.69 127 LEU A CA 1
ATOM 981 C C . LEU A 1 127 ? 12.998 1.739 -6.260 1.00 95.69 127 LEU A C 1
ATOM 983 O O . LEU A 1 127 ? 12.749 0.618 -6.693 1.00 95.69 127 LEU A O 1
ATOM 987 N N . ALA A 1 128 ? 13.631 1.924 -5.100 1.00 95.06 128 ALA A N 1
ATOM 988 C CA . ALA A 1 128 ? 14.065 0.807 -4.265 1.00 95.06 128 ALA A CA 1
ATOM 989 C C . ALA A 1 128 ? 12.883 -0.071 -3.819 1.00 95.06 128 ALA A C 1
ATOM 991 O O . ALA A 1 128 ? 12.975 -1.294 -3.899 1.00 95.06 128 ALA A O 1
ATOM 992 N N . ALA A 1 129 ? 11.763 0.538 -3.417 1.00 95.88 129 ALA A N 1
ATOM 993 C CA . ALA A 1 129 ? 10.541 -0.178 -3.059 1.00 95.88 129 ALA A CA 1
ATOM 994 C C . ALA A 1 129 ? 9.945 -0.947 -4.252 1.00 95.88 129 ALA A C 1
ATOM 996 O O . ALA A 1 129 ? 9.565 -2.109 -4.108 1.00 95.88 129 ALA A O 1
ATOM 997 N N . ALA A 1 130 ? 9.911 -0.335 -5.439 1.00 95.56 130 ALA A N 1
ATOM 998 C CA . ALA A 1 130 ? 9.418 -0.971 -6.659 1.00 95.56 130 ALA A CA 1
ATOM 999 C C . ALA A 1 130 ? 10.308 -2.143 -7.111 1.00 95.56 130 ALA A C 1
ATOM 1001 O O . ALA A 1 130 ? 9.794 -3.188 -7.511 1.00 95.56 130 ALA A O 1
ATOM 1002 N N . VAL A 1 131 ? 11.634 -2.005 -7.009 1.00 94.38 131 VAL A N 1
ATOM 1003 C CA . VAL A 1 131 ? 12.595 -3.083 -7.298 1.00 94.38 131 VAL A CA 1
ATOM 1004 C C . VAL A 1 131 ? 12.447 -4.225 -6.297 1.00 94.38 131 VAL A C 1
ATOM 1006 O O . VAL A 1 131 ? 12.406 -5.388 -6.695 1.00 94.38 131 VAL A O 1
ATOM 1009 N N . GLU A 1 132 ? 12.324 -3.910 -5.006 1.00 93.88 132 GLU A N 1
ATOM 1010 C CA . GLU A 1 132 ? 12.096 -4.918 -3.969 1.00 93.88 132 GLU A CA 1
ATOM 1011 C C . GLU A 1 132 ? 10.795 -5.682 -4.224 1.00 93.88 132 GLU A C 1
ATOM 1013 O O . GLU A 1 132 ? 10.775 -6.910 -4.133 1.00 93.88 132 GLU A O 1
ATOM 1018 N N . LEU A 1 133 ? 9.724 -4.986 -4.608 1.00 93.31 133 LEU A N 1
ATOM 1019 C CA . LEU A 1 133 ? 8.469 -5.624 -4.986 1.00 93.31 133 LEU A CA 1
ATOM 1020 C C . LEU A 1 133 ? 8.632 -6.502 -6.232 1.00 93.31 133 LEU A C 1
ATOM 1022 O O . LEU A 1 133 ? 8.194 -7.647 -6.223 1.00 93.31 133 LEU A O 1
ATOM 1026 N N . SER A 1 134 ? 9.346 -6.020 -7.249 1.00 91.19 134 SER A N 1
ATOM 1027 C CA . SER A 1 134 ? 9.611 -6.755 -8.497 1.00 91.19 134 SER A CA 1
ATOM 1028 C C . SER A 1 134 ? 10.479 -8.005 -8.303 1.00 91.19 134 SER A C 1
ATOM 1030 O O . SER A 1 134 ? 10.601 -8.805 -9.221 1.00 91.19 134 SER A O 1
ATOM 1032 N N . SER A 1 135 ? 11.070 -8.209 -7.120 1.00 90.38 135 SER A N 1
ATOM 1033 C CA . SER A 1 135 ? 11.759 -9.461 -6.771 1.00 90.38 135 SER A CA 1
ATOM 1034 C C . SER A 1 135 ? 10.813 -10.593 -6.349 1.00 90.38 135 SER A C 1
ATOM 1036 O O . SER A 1 135 ? 11.259 -11.726 -6.176 1.00 90.38 135 SER A O 1
ATOM 1038 N N . ALA A 1 136 ? 9.524 -10.303 -6.147 1.00 89.75 136 ALA A N 1
ATOM 1039 C CA . ALA A 1 136 ? 8.505 -11.266 -5.737 1.00 89.75 136 ALA A CA 1
ATOM 1040 C C . ALA A 1 136 ? 8.006 -12.099 -6.926 1.00 89.75 136 ALA A C 1
ATOM 1042 O O . ALA A 1 136 ? 6.825 -12.079 -7.245 1.00 89.75 136 ALA A O 1
ATOM 1043 N N . VAL A 1 137 ? 8.915 -12.768 -7.631 1.00 87.56 137 VAL A N 1
ATOM 1044 C CA . VAL A 1 137 ? 8.601 -13.493 -8.867 1.00 87.56 137 VAL A CA 1
ATOM 1045 C C . VAL A 1 137 ? 8.624 -14.993 -8.618 1.00 87.56 137 VAL A C 1
ATOM 1047 O O . VAL A 1 137 ? 9.566 -15.511 -8.011 1.00 87.56 137 VAL A O 1
ATOM 1050 N N . SER A 1 138 ? 7.608 -15.685 -9.121 1.00 83.75 138 SER A N 1
ATOM 1051 C CA . SER A 1 138 ? 7.582 -17.138 -9.239 1.00 83.75 138 SER A CA 1
ATOM 1052 C C . SER A 1 138 ? 7.731 -17.548 -10.708 1.00 83.75 138 SER A C 1
ATOM 1054 O O . SER A 1 138 ? 7.278 -16.859 -11.624 1.00 83.75 138 SER A O 1
ATOM 1056 N N . ASP A 1 139 ? 8.413 -18.672 -10.929 1.00 78.56 139 ASP A N 1
ATOM 1057 C CA . ASP A 1 139 ? 8.522 -19.300 -12.247 1.00 78.56 139 ASP A CA 1
ATOM 1058 C C . ASP A 1 139 ? 7.313 -20.224 -12.428 1.00 78.56 139 ASP A C 1
ATOM 1060 O O . ASP A 1 139 ? 7.192 -21.242 -11.733 1.00 78.56 139 ASP A O 1
ATOM 1064 N N . LEU A 1 140 ? 6.389 -19.860 -13.321 1.00 69.75 140 LEU A N 1
ATOM 1065 C CA . LEU A 1 140 ? 5.324 -20.775 -13.715 1.00 69.75 140 LEU A CA 1
ATOM 1066 C C . LEU A 1 140 ? 5.887 -21.896 -14.594 1.00 69.75 140 LEU A C 1
ATOM 1068 O O . LEU A 1 140 ? 6.838 -21.713 -15.359 1.00 69.75 140 LEU A O 1
ATOM 1072 N N . GLU A 1 141 ? 5.226 -23.061 -14.576 1.00 53.66 141 GLU A N 1
ATOM 1073 C CA . GLU A 1 141 ? 5.440 -24.048 -15.638 1.00 53.66 141 GLU A CA 1
ATOM 1074 C C . GLU A 1 141 ? 5.340 -23.332 -16.998 1.00 53.66 141 GLU A C 1
ATOM 1076 O O . GLU A 1 141 ? 4.432 -22.532 -17.206 1.00 53.66 141 GLU A O 1
ATOM 1081 N N . TYR A 1 142 ? 6.294 -23.602 -17.899 1.00 66.06 142 TYR A N 1
ATOM 1082 C CA . TYR A 1 142 ? 6.526 -22.932 -19.195 1.00 66.06 142 TYR A CA 1
ATOM 1083 C C . TYR A 1 142 ? 7.455 -21.702 -19.209 1.00 66.06 142 TYR A C 1
ATOM 1085 O O . TYR A 1 142 ? 7.658 -21.146 -20.291 1.00 66.06 142 TYR A O 1
ATOM 1093 N N . GLY A 1 143 ? 8.111 -21.345 -18.098 1.00 73.69 143 GLY A N 1
ATOM 1094 C CA . GLY A 1 143 ? 9.197 -20.352 -18.099 1.00 73.69 143 GLY A CA 1
ATOM 1095 C C . GLY A 1 143 ? 8.710 -18.915 -18.272 1.00 73.69 143 GLY A C 1
ATOM 1096 O O . GLY A 1 143 ? 9.379 -18.106 -18.919 1.00 73.69 143 GLY A O 1
ATOM 1097 N N . VAL A 1 144 ? 7.505 -18.633 -17.774 1.00 79.31 144 VAL A N 1
ATOM 1098 C CA . VAL A 1 144 ? 6.931 -17.289 -17.725 1.00 79.31 144 VAL A CA 1
ATOM 1099 C C . VAL A 1 144 ? 7.011 -16.815 -16.283 1.00 79.31 144 VAL A C 1
ATOM 1101 O O . VAL A 1 144 ? 6.375 -17.393 -15.404 1.00 79.31 144 VAL A O 1
ATOM 1104 N N . ASP A 1 145 ? 7.783 -15.755 -16.073 1.00 84.75 145 ASP A N 1
ATOM 1105 C CA . ASP A 1 145 ? 7.888 -15.080 -14.786 1.00 84.75 145 ASP A CA 1
ATOM 1106 C C . ASP A 1 145 ? 6.556 -14.397 -14.446 1.00 84.75 145 ASP A C 1
ATOM 1108 O O . ASP A 1 145 ? 6.039 -13.599 -15.237 1.00 84.75 145 ASP A O 1
ATOM 1112 N N . VAL A 1 146 ? 6.011 -14.691 -13.264 1.00 85.56 146 VAL A N 1
ATOM 1113 C CA . VAL A 1 146 ? 4.814 -14.029 -12.731 1.00 85.56 146 VAL A CA 1
ATOM 1114 C C . VAL A 1 146 ? 5.159 -13.309 -11.443 1.00 85.56 146 VAL A C 1
ATOM 1116 O O . VAL A 1 146 ? 5.785 -13.865 -10.544 1.00 85.56 146 VAL A O 1
ATOM 1119 N N . LEU A 1 147 ? 4.752 -12.045 -11.365 1.00 89.81 147 LEU A N 1
ATOM 1120 C CA . LEU A 1 147 ? 4.851 -11.267 -10.142 1.00 89.81 147 LEU A CA 1
ATOM 1121 C C . LEU A 1 147 ? 3.750 -11.708 -9.169 1.00 89.81 147 LEU A C 1
ATOM 1123 O O . LEU A 1 147 ? 2.573 -11.646 -9.516 1.00 89.81 147 LEU A O 1
ATOM 1127 N N . GLU A 1 148 ? 4.147 -12.072 -7.954 1.00 91.38 148 GLU A N 1
ATOM 1128 C CA . GLU A 1 148 ? 3.297 -12.456 -6.822 1.00 91.38 148 GLU A CA 1
ATOM 1129 C C . GLU A 1 148 ? 3.489 -11.442 -5.670 1.00 91.38 148 GLU A C 1
ATOM 1131 O O . GLU A 1 148 ? 4.252 -11.684 -4.722 1.00 91.38 148 GLU A O 1
ATOM 1136 N N . PRO A 1 149 ? 2.848 -10.253 -5.735 1.00 91.88 149 PRO A N 1
ATOM 1137 C CA . PRO A 1 149 ? 3.015 -9.192 -4.739 1.00 91.88 149 PRO A CA 1
ATOM 1138 C C . PRO A 1 149 ? 2.640 -9.636 -3.319 1.00 91.88 149 PRO A C 1
ATOM 1140 O O . PRO A 1 149 ? 3.200 -9.138 -2.339 1.00 91.88 149 PRO A O 1
ATOM 1143 N N . GLU A 1 150 ? 1.724 -10.596 -3.185 1.00 93.62 150 GLU A N 1
ATOM 1144 C CA . GLU A 1 150 ? 1.290 -11.170 -1.915 1.00 93.62 150 GLU A CA 1
ATOM 1145 C C . GLU A 1 150 ? 2.425 -11.844 -1.139 1.00 93.62 150 GLU A C 1
ATOM 1147 O O . GLU A 1 150 ? 2.363 -11.889 0.089 1.00 93.62 150 GLU A O 1
ATOM 1152 N N . LEU A 1 151 ? 3.501 -12.290 -1.804 1.00 92.50 151 LEU A N 1
ATOM 1153 C CA . LEU A 1 151 ? 4.690 -12.819 -1.125 1.00 92.50 151 LEU A CA 1
ATOM 1154 C C . LEU A 1 151 ? 5.418 -11.751 -0.297 1.00 92.50 151 LEU A C 1
ATOM 1156 O O . LEU A 1 151 ? 6.198 -12.079 0.601 1.00 92.50 151 LEU A O 1
ATOM 1160 N N . LYS A 1 152 ? 5.176 -10.468 -0.588 1.00 94.50 152 LYS A N 1
ATOM 1161 C CA . LYS A 1 152 ? 5.688 -9.323 0.180 1.00 94.50 152 LYS A CA 1
ATOM 1162 C C . LYS A 1 152 ? 4.694 -8.827 1.231 1.00 94.50 152 LYS A C 1
ATOM 1164 O O . LYS A 1 152 ? 5.010 -7.894 1.971 1.00 94.50 152 LYS A O 1
ATOM 1169 N N . LEU A 1 153 ? 3.520 -9.448 1.328 1.00 95.56 153 LEU A N 1
ATOM 1170 C CA . LEU A 1 153 ? 2.451 -9.065 2.238 1.00 95.56 153 LEU A CA 1
ATOM 1171 C C . LEU A 1 153 ? 2.247 -10.106 3.347 1.00 95.56 153 LEU A C 1
ATOM 1173 O O . LEU A 1 153 ? 2.462 -11.303 3.188 1.00 95.56 153 LEU A O 1
ATOM 1177 N N . ALA A 1 154 ? 1.801 -9.637 4.509 1.00 93.94 154 ALA A N 1
ATOM 1178 C CA . ALA A 1 154 ? 1.272 -10.478 5.569 1.00 93.94 154 ALA A CA 1
ATOM 1179 C C . ALA A 1 154 ? -0.190 -10.784 5.235 1.00 93.94 154 ALA A C 1
ATOM 1181 O O . ALA A 1 154 ? -1.079 -9.968 5.491 1.00 93.94 154 ALA A O 1
ATOM 1182 N N . THR A 1 155 ? -0.410 -11.941 4.617 1.00 95.38 155 THR A N 1
ATOM 1183 C CA . THR A 1 155 ? -1.730 -12.385 4.173 1.00 95.38 155 THR A CA 1
ATOM 1184 C C . THR A 1 155 ? -2.380 -13.338 5.168 1.00 95.38 155 THR A C 1
ATOM 1186 O O . THR A 1 155 ? -1.728 -13.992 5.983 1.00 95.38 155 THR A O 1
ATOM 1189 N N . LEU A 1 156 ? -3.704 -13.387 5.106 1.00 95.19 156 LEU A N 1
ATOM 1190 C CA . LEU A 1 156 ? -4.584 -14.205 5.924 1.00 95.19 156 LEU A CA 1
ATOM 1191 C C . LEU A 1 156 ? -5.584 -14.915 5.017 1.00 95.19 156 LEU A C 1
ATOM 1193 O O . LEU A 1 156 ? -5.927 -14.416 3.946 1.00 95.19 156 LEU A O 1
ATOM 1197 N N . SER A 1 157 ? -6.150 -16.028 5.478 1.00 94.62 157 SER A N 1
ATOM 1198 C CA . SER A 1 157 ? -7.375 -16.527 4.850 1.00 94.62 157 SER A CA 1
ATOM 1199 C C . SER A 1 157 ? -8.552 -15.585 5.134 1.00 94.62 157 SER A C 1
ATOM 1201 O O . SER A 1 157 ? -8.610 -14.950 6.194 1.00 94.62 157 SER A O 1
ATOM 1203 N N . LEU A 1 158 ? -9.564 -15.575 4.256 1.00 93.88 158 LEU A N 1
ATOM 1204 C CA . LEU A 1 158 ? -10.830 -14.856 4.477 1.00 93.88 158 LEU A CA 1
ATOM 1205 C C . LEU A 1 158 ? -11.391 -15.084 5.892 1.00 93.88 158 LEU A C 1
ATOM 1207 O O . LEU A 1 158 ? -11.810 -14.153 6.582 1.00 93.88 158 LEU A O 1
ATOM 1211 N N . ARG A 1 159 ? -11.387 -16.341 6.350 1.00 94.75 159 ARG A N 1
ATOM 1212 C CA . ARG A 1 159 ? -11.921 -16.714 7.665 1.00 94.75 159 ARG A CA 1
ATOM 1213 C C . ARG A 1 159 ? -11.152 -16.043 8.804 1.00 94.75 159 ARG A C 1
ATOM 1215 O O . ARG A 1 159 ? -11.778 -15.564 9.749 1.00 94.75 159 ARG A O 1
ATOM 1222 N N . GLU A 1 160 ? -9.825 -16.027 8.732 1.00 95.69 160 GLU A N 1
ATOM 1223 C CA . GLU A 1 160 ? -8.965 -15.404 9.744 1.00 95.69 160 GLU A CA 1
ATOM 1224 C C . GLU A 1 160 ? -9.115 -13.884 9.730 1.00 95.69 160 GLU A C 1
ATOM 1226 O O . GLU A 1 160 ? -9.366 -13.291 10.781 1.00 95.69 160 GLU A O 1
ATOM 1231 N N . ALA A 1 161 ? -9.067 -13.268 8.546 1.00 95.31 161 ALA A N 1
ATOM 1232 C CA . ALA A 1 161 ? -9.216 -11.825 8.386 1.00 95.31 161 ALA A CA 1
ATOM 1233 C C . ALA A 1 161 ? -10.558 -11.329 8.950 1.00 95.31 161 ALA A C 1
ATOM 1235 O O . ALA A 1 161 ? -10.603 -10.372 9.730 1.00 95.31 161 ALA A O 1
ATOM 1236 N N . MET A 1 162 ? -11.657 -12.029 8.651 1.00 95.62 162 MET A N 1
ATOM 1237 C CA . MET A 1 162 ? -12.986 -11.676 9.162 1.00 95.62 162 MET A CA 1
ATOM 1238 C C . MET A 1 162 ? -13.122 -11.896 10.673 1.00 95.62 162 MET A C 1
ATOM 1240 O O . MET A 1 162 ? -13.731 -11.069 11.359 1.00 95.62 162 MET A O 1
ATOM 1244 N N . ALA A 1 163 ? -12.542 -12.971 11.220 1.00 95.12 163 ALA A N 1
ATOM 1245 C CA . ALA A 1 163 ? -12.557 -13.234 12.660 1.00 95.12 163 ALA A CA 1
ATOM 1246 C C . ALA A 1 163 ? -11.759 -12.180 13.448 1.00 95.12 163 ALA A C 1
ATOM 1248 O O . ALA A 1 163 ? -12.237 -11.663 14.467 1.00 95.12 163 ALA A O 1
ATOM 1249 N N . LEU A 1 164 ? -10.575 -11.807 12.956 1.00 94.56 164 LEU A N 1
ATOM 1250 C CA . LEU A 1 164 ? -9.752 -10.752 13.548 1.00 94.56 164 LEU A CA 1
ATOM 1251 C C . LEU A 1 164 ? -10.451 -9.398 13.461 1.00 94.56 164 LEU A C 1
ATOM 1253 O O . LEU A 1 164 ? -10.555 -8.695 14.468 1.00 94.56 164 LEU A O 1
ATOM 1257 N N . ARG A 1 165 ? -11.027 -9.065 12.301 1.00 94.81 165 ARG A N 1
ATOM 1258 C CA . ARG A 1 165 ? -11.836 -7.853 12.135 1.00 94.81 165 ARG A CA 1
ATOM 1259 C C . ARG A 1 165 ? -12.986 -7.793 13.140 1.00 94.81 165 ARG A C 1
ATOM 1261 O O . ARG A 1 165 ? -13.168 -6.772 13.800 1.00 94.81 165 ARG A O 1
ATOM 1268 N N . ALA A 1 166 ? -13.754 -8.873 13.293 1.00 93.88 166 ALA A N 1
ATOM 1269 C CA . ALA A 1 166 ? -14.852 -8.928 14.259 1.00 93.88 166 ALA A CA 1
ATOM 1270 C C . ALA A 1 166 ? -14.366 -8.707 15.702 1.00 93.88 166 ALA A C 1
ATOM 1272 O O . ALA A 1 166 ? -15.013 -7.986 16.465 1.00 93.88 166 ALA A O 1
ATOM 1273 N N . THR A 1 167 ? -13.209 -9.275 16.048 1.00 92.62 167 THR A N 1
ATOM 1274 C CA . THR A 1 167 ? -12.575 -9.115 17.364 1.00 92.62 167 THR A CA 1
ATOM 1275 C C . THR A 1 167 ? -12.168 -7.666 17.621 1.00 92.62 167 THR A C 1
ATOM 1277 O O . THR A 1 167 ? -12.490 -7.124 18.674 1.00 92.62 167 THR A O 1
ATOM 1280 N N . LEU A 1 168 ? -11.539 -7.001 16.648 1.00 90.62 168 LEU A N 1
ATOM 1281 C CA . LEU A 1 168 ? -11.117 -5.598 16.764 1.00 90.62 168 LEU A CA 1
ATOM 1282 C C . LEU A 1 168 ? -12.297 -4.620 16.821 1.00 90.62 168 LEU A C 1
ATOM 1284 O O . LEU A 1 168 ? -12.206 -3.566 17.444 1.00 90.62 168 LEU A O 1
ATOM 1288 N N . LEU A 1 169 ? -13.429 -4.971 16.208 1.00 90.06 169 LEU A N 1
ATOM 1289 C CA . LEU A 1 169 ? -14.643 -4.156 16.252 1.00 90.06 169 LEU A CA 1
ATOM 1290 C C . LEU A 1 169 ? -15.463 -4.340 17.538 1.00 90.06 169 LEU A C 1
ATOM 1292 O O . LEU A 1 169 ? -16.314 -3.496 17.829 1.00 90.06 169 LEU A O 1
ATOM 1296 N N . ALA A 1 170 ? -15.263 -5.418 18.302 1.00 85.44 170 ALA A N 1
ATOM 1297 C CA . ALA A 1 170 ? -16.039 -5.677 19.516 1.00 85.44 170 ALA A CA 1
ATOM 1298 C C . ALA A 1 170 ? -15.833 -4.604 20.615 1.00 85.44 170 ALA A C 1
ATOM 1300 O O . ALA A 1 170 ? -16.844 -4.084 21.096 1.00 85.44 170 ALA A O 1
ATOM 1301 N N . PRO A 1 171 ? -14.597 -4.177 20.958 1.00 73.88 171 PRO A N 1
ATOM 1302 C CA . PRO A 1 171 ? -14.355 -3.096 21.922 1.00 73.88 171 PRO A CA 1
ATOM 1303 C C . PRO A 1 171 ? -14.954 -1.747 21.494 1.00 73.88 171 PRO A C 1
ATOM 1305 O O . PRO A 1 171 ? -15.504 -1.013 22.316 1.00 73.88 171 PRO A O 1
ATOM 1308 N N . ARG A 1 172 ? -14.936 -1.459 20.185 1.00 66.94 172 ARG A N 1
ATOM 1309 C CA . ARG A 1 172 ? -15.449 -0.212 19.580 1.00 66.94 172 ARG A CA 1
ATOM 1310 C C . ARG A 1 172 ? -16.958 -0.033 19.723 1.00 66.94 172 ARG A C 1
ATOM 1312 O O . ARG A 1 172 ? -17.488 1.058 19.547 1.00 66.94 172 ARG A O 1
ATOM 1319 N N . ARG A 1 173 ? -17.682 -1.113 20.024 1.00 58.22 173 ARG A N 1
ATOM 1320 C CA . ARG A 1 173 ? -19.141 -1.100 20.219 1.00 58.22 173 ARG A CA 1
ATOM 1321 C C . ARG A 1 173 ? -19.550 -0.796 21.661 1.00 58.22 173 ARG A C 1
ATOM 1323 O O . ARG A 1 173 ? -20.709 -0.468 21.889 1.00 58.22 173 ARG A O 1
ATOM 1330 N N . THR A 1 174 ? -18.628 -0.898 22.619 1.00 55.78 174 THR A N 1
ATOM 1331 C CA . THR A 1 174 ? -18.919 -0.780 24.060 1.00 55.78 174 THR A CA 1
ATOM 1332 C C . THR A 1 174 ? -18.639 0.601 24.665 1.00 55.78 174 THR A C 1
ATOM 1334 O O . THR A 1 174 ? -18.853 0.790 25.862 1.00 55.78 174 THR A O 1
ATOM 1337 N N . GLY A 1 175 ? -18.226 1.586 23.860 1.00 48.09 175 GLY A N 1
ATOM 1338 C CA . GLY A 1 175 ? -18.038 2.978 24.284 1.00 48.09 175 GLY A CA 1
ATOM 1339 C C . GLY A 1 175 ? -19.357 3.690 24.602 1.00 48.09 175 GLY A C 1
ATOM 1340 O O . GLY A 1 175 ? -19.890 4.437 23.786 1.00 48.09 175 GLY A O 1
ATOM 1341 N N . VAL A 1 176 ? -19.902 3.468 25.800 1.00 41.62 176 VAL A N 1
ATOM 1342 C CA . VAL A 1 176 ? -20.977 4.2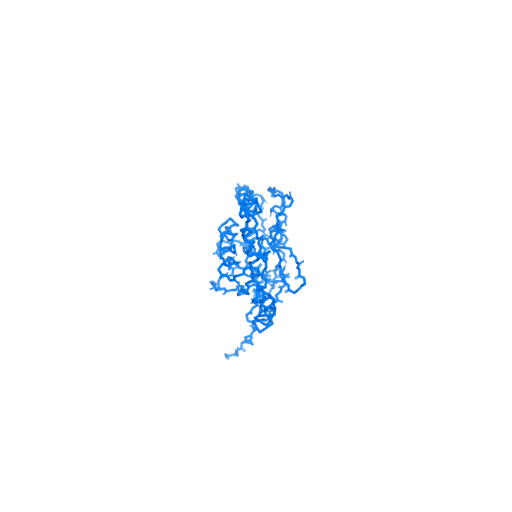95 26.364 1.00 41.62 176 VAL A CA 1
ATOM 1343 C C . VAL A 1 176 ? -20.408 5.683 26.648 1.00 41.62 176 VAL A C 1
ATOM 1345 O O . VAL A 1 176 ? -19.635 5.874 27.585 1.00 41.62 176 VAL A O 1
ATOM 1348 N N . VAL A 1 177 ? -20.828 6.673 25.859 1.00 43.72 177 VAL A N 1
ATOM 1349 C CA . VAL A 1 177 ? -20.611 8.088 26.168 1.00 43.72 177 VAL A CA 1
ATOM 1350 C C . VAL A 1 177 ? -21.431 8.429 27.412 1.00 43.72 177 VAL A C 1
ATOM 1352 O O . VAL A 1 177 ? -22.624 8.729 27.331 1.00 43.72 177 VAL A O 1
ATOM 1355 N N . VAL A 1 178 ? -20.801 8.402 28.587 1.00 43.91 178 VAL A N 1
ATOM 1356 C CA . VAL A 1 178 ? -21.360 9.043 29.779 1.00 43.91 178 VAL A CA 1
ATOM 1357 C C . VAL A 1 178 ? -21.265 10.550 29.555 1.00 43.91 178 VAL A C 1
ATOM 1359 O O . VAL A 1 178 ? -20.274 11.190 29.899 1.00 43.91 178 VAL A O 1
ATOM 1362 N N . ARG A 1 179 ? -22.305 11.142 28.956 1.00 43.50 179 ARG A N 1
ATOM 1363 C CA . ARG A 1 179 ? -22.514 12.591 29.029 1.00 43.50 179 ARG A CA 1
ATOM 1364 C C . ARG A 1 179 ? -22.794 12.938 30.489 1.00 43.50 179 ARG A C 1
ATOM 1366 O O . ARG A 1 179 ? -23.930 12.850 30.950 1.00 43.50 179 ARG A O 1
ATOM 1373 N N . LEU A 1 180 ? -21.757 13.343 31.215 1.00 44.28 180 LEU A N 1
ATOM 1374 C CA . LEU A 1 180 ? -21.912 14.102 32.449 1.00 44.28 180 LEU A CA 1
ATOM 1375 C C . LEU A 1 180 ? -22.542 15.449 32.083 1.00 44.28 180 LEU A C 1
ATOM 1377 O O . LEU A 1 180 ? -21.855 16.395 31.714 1.00 44.28 180 LEU A O 1
ATOM 1381 N N . VAL A 1 181 ? -23.871 15.521 32.145 1.00 44.12 181 VAL A N 1
ATOM 1382 C CA . VAL A 1 181 ? -24.594 16.794 32.150 1.00 44.12 181 VAL A CA 1
ATOM 1383 C C . VAL A 1 181 ? -24.269 17.480 33.481 1.00 44.12 181 VAL A C 1
ATOM 1385 O O . VAL A 1 181 ? -24.583 16.912 34.533 1.00 44.12 181 VAL A O 1
ATOM 1388 N N . PRO A 1 182 ? -23.652 18.675 33.497 1.00 47.75 182 PRO A N 1
ATOM 1389 C CA . PRO A 1 182 ? -23.470 19.409 34.738 1.00 47.75 182 PRO A CA 1
ATOM 1390 C C . PRO A 1 182 ? -24.850 19.802 35.267 1.00 47.75 182 PRO A C 1
ATOM 1392 O O . PRO A 1 182 ? -25.616 20.483 34.583 1.00 47.75 182 PRO A O 1
ATOM 1395 N N . ARG A 1 183 ? -25.185 19.368 36.487 1.00 43.66 183 ARG A N 1
ATOM 1396 C CA . ARG A 1 183 ? -26.348 19.891 37.208 1.00 43.66 183 ARG A CA 1
ATOM 1397 C C . ARG A 1 183 ? -26.167 21.397 37.382 1.00 43.66 183 ARG A C 1
ATOM 1399 O O . ARG A 1 183 ? -25.276 21.827 38.114 1.00 43.66 183 ARG A O 1
ATOM 1406 N N . LEU A 1 184 ? -27.039 22.168 36.736 1.00 48.12 184 LEU A N 1
ATOM 1407 C CA . LEU A 1 184 ? -27.325 23.552 37.094 1.00 48.12 184 LEU A CA 1
ATOM 1408 C C . LEU A 1 184 ? -27.586 23.606 38.603 1.00 48.12 184 LEU A C 1
ATOM 1410 O O . LEU A 1 184 ? -28.515 22.972 39.107 1.00 48.12 184 LEU A O 1
ATOM 1414 N N . LYS A 1 185 ? -26.723 24.313 39.334 1.00 46.19 185 LYS A N 1
ATOM 1415 C CA . LYS A 1 185 ? -27.043 24.745 40.689 1.00 46.19 185 LYS A CA 1
ATOM 1416 C C . LYS A 1 185 ? -27.950 25.959 40.559 1.00 46.19 185 LYS A C 1
ATOM 1418 O O . LYS A 1 185 ? -27.467 27.057 40.308 1.00 46.19 185 LYS A O 1
ATOM 1423 N N . ASP A 1 186 ? -29.242 25.731 40.751 1.00 52.69 186 ASP A N 1
ATOM 1424 C CA . ASP A 1 186 ? -30.127 26.740 41.318 1.00 52.69 186 ASP A CA 1
ATOM 1425 C C . ASP A 1 186 ? -29.561 27.152 42.678 1.00 52.69 186 ASP A C 1
ATOM 1427 O O . ASP A 1 186 ? -29.500 26.331 43.598 1.00 52.69 186 ASP A O 1
ATOM 1431 N N . GLN A 1 187 ? -29.146 28.410 42.807 1.00 43.50 187 GLN A N 1
ATOM 1432 C CA . GLN A 1 187 ? -29.105 29.104 44.090 1.00 43.50 187 GLN A CA 1
ATOM 1433 C C . GLN A 1 187 ? -29.601 30.536 43.880 1.00 43.50 187 GLN A C 1
ATOM 1435 O O . GLN A 1 187 ? -28.898 31.369 43.316 1.00 43.50 187 GLN A O 1
ATOM 1440 N N . SER A 1 188 ? -30.879 30.692 44.244 1.00 52.31 188 SER A N 1
ATOM 1441 C CA . SER A 1 188 ? -31.543 31.806 44.942 1.00 52.31 188 SER A CA 1
ATOM 1442 C C . SER A 1 188 ? -30.718 33.050 45.252 1.00 52.31 188 SER A C 1
ATOM 1444 O O . SER A 1 188 ? -29.625 32.894 45.838 1.00 52.31 188 SER A O 1
#

pLDDT: mean 86.01, std 17.13, range [30.75, 98.44]

Foldseek 3Di:
DDDDPPPQQWKAKEFEDLDDDPVFVVLLLVLLVLQQVLLVVQVVDPVLCPLLCQLAVPHDARLNVLSVVVVVQCVVLSGIDIDGQCPPVSSSSVSSVLLCVQQPQWDDDPLHTYGDRHPDRHNVSSSVSSNVQSVQWDQDPPRDTHRDSCVSHSIDRPVVSVVVSVVVCPVVVPPDPPPPDDDPDDDD

Secondary structure (DSSP, 8-state):
------PPPEEEEEE--SS--HHHHHHHHHHHHHHHHHHHHHHT-TTTSTT-TTTTTT----HHHHHHHHHHHHHHTTTEEEEES-TTSS-HHHHHHHHHHHTTSEEEETTEEEE---S---HHHHHHHHHHHHT-EEEETTTEEEE-GGGGS--EEHHHHHHHHHHHHHHHT---------------

Radius of gyrat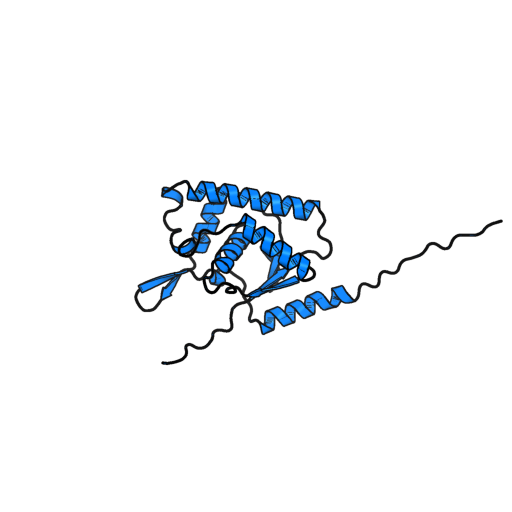ion: 20.53 Å; chains: 1; bounding box: 49×63×64 Å